Protein AF-A0A368H5V6-F1 (afdb_monomer_lite)

Foldseek 3Di:
DDDDDDQDPWQPVVDWDWDWDQDPNDIDDTDTDDDDDDDPVVLQDLADDPRTHAPCQQPVQLKAWDFLVVLVDDLDPQFAKKFKKFAQDPPDPDDDDLLLEAAPVSCVVVVPRMYTQAIGGSVCSVVRDGDMQQNQDYHRSHGRHGHPGRVRGTDIHIDGDGPVSVCVNNVHPQDFDQDPVRDTDTPDDPVVVVVPPDPVVVVVVVVVVVVVVVVVVVVVVVVVCVVPPDPPDFDFDWDFDQDDDDDPDRDDDGDTDRDGDDPDDPVRVVVVVVVVVVVVVPPD

Sequence (284 aa):
MCALVFNLPRRPREYTFELRAKVDGQWNKWTSIPRRPWNLLERVCSINPPHYFVDNIGNREHMREVDIASANAQLSPTVWRYLVVVDSRQADYSSIDITKLADKPTSDYDHTPYYITASLTPEQIQRNIDFRLGDGQVHGGYLNYPLKESQYDPRWTLVPMSQVENEIMEPRLKTCGFTEEGNFECDMPLAEFISYIPLWIKTALVLCFSAVVFCFCIMLACGIRRFCENPNRTKESSIMYYHNDSPNTTSTTREYRKVERREFSAADREARMRFMEEQSNHTV

Structure (mmCIF, N/CA/C/O backbone):
data_AF-A0A368H5V6-F1
#
_entry.id   AF-A0A368H5V6-F1
#
loop_
_atom_site.group_PDB
_atom_site.id
_atom_site.type_symbol
_atom_site.label_atom_id
_atom_site.label_alt_id
_atom_site.label_comp_id
_atom_site.label_asym_id
_atom_site.label_entity_id
_atom_site.label_seq_id
_atom_site.pdbx_PDB_ins_code
_atom_site.Cartn_x
_atom_site.Cartn_y
_atom_site.Cartn_z
_atom_site.occupancy
_atom_site.B_iso_or_equiv
_atom_site.auth_seq_id
_atom_site.auth_comp_id
_atom_site.auth_asym_id
_atom_site.auth_atom_id
_atom_site.pdbx_PDB_model_num
ATOM 1 N N . MET A 1 1 ? -7.004 -8.892 -18.388 1.00 34.28 1 MET A N 1
ATOM 2 C CA . MET A 1 1 ? -7.215 -9.959 -17.379 1.00 34.28 1 MET A CA 1
ATOM 3 C C . MET A 1 1 ? -8.560 -9.710 -16.705 1.00 34.28 1 MET A C 1
ATOM 5 O O . MET A 1 1 ? -8.754 -8.621 -16.186 1.00 34.28 1 MET A O 1
ATOM 9 N N . CYS A 1 2 ? -9.506 -10.650 -16.766 1.00 34.22 2 CYS A N 1
ATOM 10 C CA . CYS A 1 2 ? -10.824 -10.502 -16.135 1.00 34.22 2 CYS A CA 1
ATOM 11 C C . CYS A 1 2 ? -10.877 -11.370 -14.873 1.00 34.22 2 CYS A C 1
ATOM 13 O O . CYS A 1 2 ? -10.622 -12.570 -14.953 1.00 34.22 2 CYS A O 1
ATOM 15 N N . ALA A 1 3 ? -11.195 -10.772 -13.723 1.00 47.09 3 ALA A N 1
ATOM 16 C CA . ALA A 1 3 ? -11.350 -11.479 -12.454 1.00 47.09 3 ALA A CA 1
ATOM 17 C C . ALA A 1 3 ? -12.832 -11.554 -12.066 1.00 47.09 3 ALA A C 1
ATOM 19 O O . ALA A 1 3 ? -13.562 -10.571 -12.183 1.00 47.09 3 ALA A O 1
ATOM 20 N N . LEU A 1 4 ? -13.267 -12.723 -11.593 1.00 47.12 4 LEU A N 1
ATOM 21 C CA . LEU A 1 4 ? -14.583 -12.931 -10.992 1.00 47.12 4 LEU A CA 1
ATOM 22 C C . LEU A 1 4 ? -14.396 -13.091 -9.484 1.00 47.12 4 LEU A C 1
ATOM 24 O O . LEU A 1 4 ? -13.729 -14.024 -9.039 1.00 47.12 4 LEU A O 1
ATOM 28 N N . VAL A 1 5 ? -14.974 -12.174 -8.710 1.00 58.94 5 VAL A N 1
ATOM 29 C CA . VAL A 1 5 ? -14.893 -12.167 -7.246 1.00 58.94 5 VAL A CA 1
ATOM 30 C C . VAL A 1 5 ? -16.258 -12.550 -6.686 1.00 58.94 5 VAL A C 1
ATOM 32 O O . VAL A 1 5 ? -17.263 -11.924 -7.013 1.00 58.94 5 VAL A O 1
ATOM 35 N N . PHE A 1 6 ? -16.293 -13.582 -5.843 1.00 56.59 6 PHE A N 1
ATOM 36 C CA . PHE A 1 6 ? -17.511 -14.065 -5.197 1.00 56.59 6 PHE A CA 1
ATOM 37 C C . PHE A 1 6 ? -17.354 -14.004 -3.683 1.00 56.59 6 PHE A C 1
ATOM 39 O O . PHE A 1 6 ? -16.349 -14.468 -3.146 1.00 56.59 6 PHE A O 1
ATOM 46 N N . ASN A 1 7 ? -18.369 -13.481 -2.996 1.00 53.66 7 ASN A N 1
ATOM 47 C CA . ASN A 1 7 ? -18.444 -13.558 -1.544 1.00 53.66 7 ASN A CA 1
ATOM 48 C C . ASN A 1 7 ? -19.107 -14.887 -1.154 1.00 53.66 7 ASN A C 1
ATOM 50 O O . ASN A 1 7 ? -20.282 -15.104 -1.456 1.00 53.66 7 ASN A O 1
ATOM 54 N N . LEU A 1 8 ? -18.343 -15.806 -0.558 1.00 67.75 8 LEU A N 1
ATOM 55 C CA . LEU A 1 8 ? -18.815 -17.157 -0.250 1.00 67.75 8 LEU A CA 1
ATOM 56 C C . LEU A 1 8 ? -19.222 -17.277 1.224 1.00 67.75 8 LEU A C 1
ATOM 58 O O . LEU A 1 8 ? -18.481 -16.814 2.086 1.00 67.75 8 LEU A O 1
ATOM 62 N N . PRO A 1 9 ? -20.320 -17.987 1.546 1.00 66.75 9 PRO A N 1
ATOM 63 C CA . PRO A 1 9 ? -20.778 -18.162 2.931 1.00 66.75 9 PRO A CA 1
ATOM 64 C C . PRO A 1 9 ? -19.830 -18.958 3.841 1.00 66.75 9 PRO A C 1
ATOM 66 O O . PRO A 1 9 ? -20.062 -19.052 5.040 1.00 66.75 9 PRO A O 1
ATOM 69 N N . ARG A 1 10 ? -18.816 -19.626 3.279 1.00 73.31 10 ARG A N 1
ATOM 70 C CA . ARG A 1 10 ? -17.851 -20.451 4.025 1.00 73.31 10 ARG A CA 1
ATOM 71 C C . ARG A 1 10 ? -16.446 -20.258 3.468 1.00 73.31 10 ARG A C 1
ATOM 73 O O . ARG A 1 10 ? -16.256 -19.564 2.469 1.00 73.31 10 ARG A O 1
ATOM 80 N N . ARG A 1 11 ? -15.454 -20.905 4.082 1.00 59.34 11 ARG A N 1
ATOM 81 C CA . ARG A 1 11 ? -14.058 -20.817 3.639 1.00 59.34 11 ARG A CA 1
ATOM 82 C C . ARG A 1 11 ? -13.918 -21.345 2.204 1.00 59.34 11 ARG A C 1
ATOM 84 O O . ARG A 1 11 ? -14.427 -22.427 1.918 1.00 59.34 11 ARG A O 1
ATOM 91 N N . PRO A 1 12 ? -13.150 -20.681 1.319 1.00 63.53 12 PRO A N 1
ATOM 92 C CA . PRO A 1 12 ? -12.953 -21.131 -0.065 1.00 63.53 12 PRO A CA 1
ATOM 93 C C . PRO A 1 12 ? -12.449 -22.577 -0.197 1.00 63.53 12 PRO A C 1
ATOM 95 O O . PRO A 1 12 ? -12.726 -23.248 -1.185 1.00 63.53 12 PRO A O 1
ATOM 98 N N . ARG A 1 13 ? -11.735 -23.089 0.819 1.00 68.81 13 ARG A N 1
ATOM 99 C CA . ARG A 1 13 ? -11.239 -24.477 0.866 1.00 68.81 13 ARG A CA 1
ATOM 100 C C . ARG A 1 13 ? -12.345 -25.527 1.016 1.00 68.81 13 ARG A C 1
ATOM 102 O O . ARG A 1 13 ? -12.090 -26.698 0.749 1.00 68.81 13 ARG A O 1
ATOM 109 N N . GLU A 1 14 ? -13.541 -25.131 1.427 1.00 75.31 14 GLU A N 1
ATOM 110 C CA . GLU A 1 14 ? -14.695 -26.024 1.561 1.00 75.31 14 GLU A CA 1
ATOM 111 C C . GLU A 1 14 ? -15.480 -26.167 0.251 1.00 75.31 14 GLU A C 1
ATOM 113 O O . GLU A 1 14 ? -16.338 -27.039 0.144 1.00 75.31 14 GLU A O 1
ATOM 118 N N . TYR A 1 15 ? -15.167 -25.352 -0.760 1.00 75.62 15 TYR A N 1
ATOM 119 C CA . TYR A 1 15 ? -15.822 -25.387 -2.061 1.00 75.62 15 TYR A CA 1
ATOM 120 C C . TYR A 1 15 ? -14.950 -26.071 -3.115 1.00 75.62 15 TYR A C 1
ATOM 122 O O . TYR A 1 15 ? -13.717 -26.066 -3.054 1.00 75.62 15 TYR A O 1
ATOM 130 N N . THR A 1 16 ? -15.621 -26.639 -4.116 1.00 81.62 16 THR A N 1
ATOM 131 C CA . THR A 1 16 ? -15.006 -27.063 -5.377 1.00 81.62 16 THR A CA 1
ATOM 132 C C . THR A 1 16 ? -15.562 -26.160 -6.467 1.00 81.62 16 THR A C 1
ATOM 134 O O . THR A 1 16 ? -16.779 -26.049 -6.606 1.00 81.62 16 THR A O 1
ATOM 137 N N . PHE A 1 17 ? -14.684 -25.471 -7.197 1.00 82.62 17 PHE A N 1
ATOM 138 C CA . PHE A 1 17 ? -15.091 -24.573 -8.275 1.00 82.62 17 PHE A CA 1
ATOM 139 C C . PHE A 1 17 ? -15.010 -25.303 -9.607 1.00 82.62 17 PHE A C 1
ATOM 141 O O . PHE A 1 17 ? -13.947 -25.795 -9.988 1.00 82.62 17 PHE A O 1
ATOM 148 N N . GLU A 1 18 ? -16.123 -25.324 -10.329 1.00 86.81 18 GLU A N 1
ATOM 149 C CA . GLU A 1 18 ? -16.201 -25.854 -11.684 1.00 86.81 18 GLU A CA 1
ATOM 150 C C . GLU A 1 18 ? -16.647 -24.743 -12.632 1.00 86.81 18 GLU A C 1
ATOM 152 O O . GLU A 1 18 ? -17.588 -24.000 -12.351 1.00 86.81 18 GLU A O 1
ATOM 157 N N . LEU A 1 19 ? -15.960 -24.621 -13.765 1.00 83.69 19 LEU A N 1
ATOM 158 C CA . LEU A 1 19 ? -16.291 -23.666 -14.814 1.00 83.69 19 LEU A CA 1
ATOM 159 C C . LEU A 1 19 ? -16.865 -24.397 -16.020 1.00 83.69 19 LEU A C 1
ATOM 161 O O . LEU A 1 19 ? -16.371 -25.449 -16.429 1.00 83.69 19 LEU A O 1
ATOM 165 N N . ARG A 1 20 ? -17.873 -23.782 -16.635 1.00 88.69 20 ARG A N 1
ATOM 166 C CA . ARG A 1 20 ? -18.286 -24.075 -18.005 1.00 88.69 20 ARG A CA 1
ATOM 167 C C . ARG A 1 20 ? -18.646 -22.774 -18.707 1.00 88.69 20 ARG A C 1
ATOM 169 O O . ARG A 1 20 ? -19.193 -21.863 -18.088 1.00 88.69 20 ARG A O 1
ATOM 176 N N . ALA A 1 21 ? -18.381 -22.711 -20.002 1.00 87.88 21 ALA A N 1
ATOM 177 C CA . ALA A 1 21 ? -18.764 -21.591 -20.850 1.00 87.88 21 ALA A CA 1
ATOM 178 C C . ALA A 1 21 ? -19.807 -22.046 -21.873 1.00 87.88 21 ALA A C 1
ATOM 180 O O . ALA A 1 21 ? -19.832 -23.220 -22.257 1.00 87.88 21 ALA A O 1
ATOM 181 N N . LYS A 1 22 ? -20.665 -21.116 -22.299 1.00 91.25 22 LYS A N 1
ATOM 182 C CA . LYS A 1 22 ? -21.575 -21.309 -23.427 1.00 91.25 22 LYS A CA 1
ATOM 183 C C . LYS A 1 22 ? -20.982 -20.596 -24.638 1.00 91.25 22 LYS A C 1
ATOM 185 O O . LYS A 1 22 ? -20.847 -19.378 -24.598 1.00 91.25 22 LYS A O 1
ATOM 190 N N . VAL A 1 23 ? -20.631 -21.343 -25.675 1.00 85.94 23 VAL A N 1
ATOM 191 C CA . VAL A 1 23 ? -20.060 -20.819 -26.924 1.00 85.94 23 VAL A CA 1
ATOM 192 C C . VAL A 1 23 ? -20.996 -21.232 -28.054 1.00 85.94 23 VAL A C 1
ATOM 194 O O . VAL A 1 23 ? -21.411 -22.387 -28.110 1.00 85.94 23 VAL A O 1
ATOM 197 N N . ASP A 1 24 ? -21.422 -20.272 -28.875 1.00 87.75 24 ASP A N 1
ATOM 198 C CA . ASP A 1 24 ? -22.331 -20.491 -30.013 1.00 87.75 24 ASP A CA 1
ATOM 199 C C . ASP A 1 24 ? -23.593 -21.297 -29.671 1.00 87.75 24 ASP A C 1
ATOM 201 O O . ASP A 1 24 ? -24.028 -22.203 -30.377 1.00 87.75 24 ASP A O 1
ATOM 205 N N . GLY A 1 25 ? -24.197 -20.980 -28.524 1.00 90.94 25 GLY A N 1
ATOM 206 C CA . GLY A 1 25 ? -25.430 -21.629 -28.085 1.00 90.94 25 GLY A CA 1
ATOM 207 C C . GLY A 1 25 ? -25.235 -22.989 -27.402 1.00 90.94 25 GLY A C 1
ATOM 208 O O . GLY A 1 25 ? -26.191 -23.479 -26.796 1.00 90.94 25 GLY A O 1
ATOM 209 N N . GLN A 1 26 ? -24.025 -23.555 -27.398 1.00 89.88 26 GLN A N 1
ATOM 210 C CA . GLN A 1 26 ? -23.716 -24.852 -26.793 1.00 89.88 26 GLN A CA 1
ATOM 211 C C . GLN A 1 26 ? -22.872 -24.717 -25.522 1.00 89.88 26 GLN A C 1
ATOM 213 O O . GLN A 1 26 ? -22.005 -23.855 -25.410 1.00 89.88 26 GLN A O 1
ATOM 218 N N . TRP A 1 27 ? -23.147 -25.565 -24.530 1.00 91.44 27 TRP A N 1
ATOM 219 C CA . TRP A 1 27 ? -22.384 -25.609 -23.282 1.00 91.44 27 TRP A CA 1
ATOM 220 C C . TRP A 1 27 ? -21.180 -26.541 -23.411 1.00 91.44 27 TRP A C 1
ATOM 222 O O . TRP A 1 27 ? -21.334 -27.697 -23.799 1.00 91.44 27 TRP A O 1
ATOM 232 N N . ASN A 1 28 ? -20.009 -26.070 -22.988 1.00 88.25 28 ASN A N 1
ATOM 233 C CA . ASN A 1 28 ? -18.823 -26.909 -22.843 1.00 88.25 28 ASN A CA 1
ATOM 234 C C . ASN A 1 28 ? -18.898 -27.797 -21.588 1.00 88.25 28 ASN A C 1
ATOM 236 O O . ASN A 1 28 ? -19.719 -27.588 -20.688 1.00 88.25 28 ASN A O 1
ATOM 240 N N . LYS A 1 29 ? -18.000 -28.787 -21.516 1.00 90.81 29 LYS A N 1
ATOM 241 C CA . LYS A 1 29 ? -17.852 -29.672 -20.354 1.00 90.81 29 LYS A CA 1
ATOM 242 C C . LYS A 1 29 ? -17.425 -28.881 -19.112 1.00 90.81 29 LYS A C 1
ATOM 244 O O . LYS A 1 29 ? -16.608 -27.964 -19.198 1.00 90.81 29 LYS A O 1
ATOM 249 N N . TRP A 1 30 ? -17.937 -29.293 -17.954 1.00 89.50 30 TRP A N 1
ATOM 250 C CA . TRP A 1 30 ? -17.446 -28.833 -16.659 1.00 89.50 30 TRP A CA 1
ATOM 251 C C . TRP A 1 30 ? -15.950 -29.113 -16.510 1.00 89.50 30 TRP A C 1
ATOM 253 O O . TRP A 1 30 ? -15.488 -30.238 -16.712 1.00 89.50 30 TRP A O 1
ATOM 263 N N . THR A 1 31 ? -15.205 -28.073 -16.155 1.00 86.31 31 THR A N 1
ATOM 264 C CA . THR A 1 31 ? -13.774 -28.146 -15.866 1.00 86.31 31 THR A CA 1
ATOM 265 C C . THR A 1 31 ? -13.552 -27.695 -14.431 1.00 86.31 31 THR A C 1
ATOM 267 O O . THR A 1 31 ? -13.859 -26.553 -14.087 1.00 86.31 31 THR A O 1
ATOM 270 N N . SER A 1 32 ? -13.028 -28.584 -13.585 1.00 85.88 32 SER A N 1
ATOM 271 C CA . SER A 1 32 ? -12.656 -28.230 -12.213 1.00 85.88 32 SER A CA 1
ATOM 272 C C . SER A 1 32 ? -11.459 -27.287 -12.239 1.00 85.88 32 SER A C 1
ATOM 274 O O . SER A 1 32 ? -10.448 -27.586 -12.874 1.00 85.88 32 SER A O 1
ATOM 276 N N . ILE A 1 33 ? -11.543 -26.178 -11.508 1.00 76.31 33 ILE A N 1
ATOM 277 C CA . ILE A 1 33 ? -10.394 -25.298 -11.308 1.00 76.31 33 ILE A CA 1
ATOM 278 C C . ILE A 1 33 ? -9.470 -25.967 -10.283 1.00 76.31 33 ILE A C 1
ATOM 280 O O . ILE A 1 33 ? -9.894 -26.193 -9.143 1.00 76.31 33 ILE A O 1
ATOM 284 N N . PRO A 1 34 ? -8.218 -26.304 -10.642 1.00 69.25 34 PRO A N 1
ATOM 285 C CA . PRO A 1 34 ? -7.274 -26.833 -9.676 1.00 69.25 34 PRO A CA 1
ATOM 286 C C . PRO A 1 34 ? -6.967 -25.754 -8.640 1.00 69.25 34 PRO A C 1
ATOM 288 O O . PRO A 1 34 ? -6.616 -24.620 -8.971 1.00 69.25 34 PRO A O 1
ATOM 291 N N . ARG A 1 35 ? -7.092 -26.120 -7.363 1.00 68.31 35 ARG A N 1
ATOM 292 C CA . ARG A 1 35 ? -6.693 -25.251 -6.259 1.00 68.31 35 ARG A CA 1
ATOM 293 C C . ARG A 1 35 ? -5.188 -25.049 -6.348 1.00 68.31 35 ARG A C 1
ATOM 295 O O . ARG A 1 35 ? -4.433 -26.006 -6.183 1.00 68.31 35 ARG A O 1
ATOM 302 N N . ARG A 1 36 ? -4.750 -23.821 -6.619 1.00 60.34 36 ARG A N 1
ATOM 303 C CA . ARG A 1 36 ? -3.329 -23.502 -6.526 1.00 60.34 36 ARG A CA 1
ATOM 304 C C . ARG A 1 36 ? -2.914 -23.549 -5.053 1.00 60.34 36 ARG A C 1
ATOM 306 O O . ARG A 1 36 ? -3.608 -22.959 -4.219 1.00 60.34 36 ARG A O 1
ATOM 313 N N . PRO A 1 37 ? -1.837 -24.274 -4.705 1.00 51.78 37 PRO A N 1
ATOM 314 C CA . PRO A 1 37 ? -1.253 -24.167 -3.381 1.00 51.78 37 PRO A CA 1
ATOM 315 C C . PRO A 1 37 ? -0.793 -22.725 -3.177 1.00 51.78 37 PRO A C 1
ATOM 317 O O . PRO A 1 37 ? -0.240 -22.109 -4.085 1.00 51.78 37 PRO A O 1
ATOM 320 N N . TRP A 1 38 ? -1.070 -22.199 -1.988 1.00 47.00 38 TRP A N 1
ATOM 321 C CA . TRP A 1 38 ? -0.702 -20.848 -1.590 1.00 47.00 38 TRP A CA 1
ATOM 322 C C . TRP A 1 38 ? 0.794 -20.621 -1.820 1.00 47.00 38 TRP A C 1
ATOM 324 O O . TRP A 1 38 ? 1.618 -21.240 -1.145 1.00 47.00 38 TRP A O 1
ATOM 334 N N . ASN A 1 39 ? 1.144 -19.758 -2.775 1.00 43.34 39 ASN A N 1
ATOM 335 C CA . ASN A 1 39 ? 2.523 -19.348 -2.975 1.00 43.34 39 ASN A CA 1
ATOM 336 C C . ASN A 1 39 ? 2.740 -17.998 -2.290 1.00 43.34 39 ASN A C 1
ATOM 338 O O . ASN A 1 39 ? 2.127 -17.000 -2.658 1.00 43.34 39 ASN A O 1
ATOM 342 N N . LEU A 1 40 ? 3.654 -17.962 -1.320 1.00 43.41 40 LEU A N 1
ATOM 343 C CA . LEU A 1 40 ? 4.105 -16.736 -0.655 1.00 43.41 40 LEU A CA 1
ATOM 344 C C . LEU A 1 40 ? 4.672 -15.698 -1.646 1.00 43.41 40 LEU A C 1
ATOM 346 O O . LEU A 1 40 ? 4.738 -14.526 -1.307 1.00 43.41 40 LEU A O 1
ATOM 350 N N . LEU A 1 41 ? 5.049 -16.097 -2.865 1.00 40.59 41 LEU A N 1
ATOM 351 C CA . LEU A 1 41 ? 5.493 -15.191 -3.933 1.00 40.59 41 LEU A CA 1
ATOM 352 C C . LEU A 1 41 ? 4.348 -14.543 -4.738 1.00 40.59 41 LEU A C 1
ATOM 354 O O . LEU A 1 41 ? 4.607 -13.587 -5.458 1.00 40.59 41 LEU A O 1
ATOM 358 N N . GLU A 1 42 ? 3.092 -14.995 -4.616 1.00 46.03 42 GLU A N 1
ATOM 359 C CA . GLU A 1 42 ? 1.928 -14.321 -5.235 1.00 46.03 42 GLU A CA 1
ATOM 360 C C . GLU A 1 42 ? 1.431 -13.112 -4.401 1.00 46.03 42 GLU A C 1
ATOM 362 O O . GLU A 1 42 ? 0.440 -12.482 -4.762 1.00 46.03 42 GLU A O 1
ATOM 367 N N . ARG A 1 43 ? 2.178 -12.707 -3.354 1.00 47.38 43 ARG A N 1
ATOM 368 C CA . ARG A 1 43 ? 2.019 -11.478 -2.531 1.00 47.38 43 ARG A CA 1
ATOM 369 C C . ARG A 1 43 ? 2.024 -10.145 -3.318 1.00 47.38 43 ARG A C 1
ATOM 371 O O . ARG A 1 43 ? 2.010 -9.083 -2.712 1.00 47.38 43 ARG A O 1
ATOM 378 N N . VAL A 1 44 ? 2.078 -10.181 -4.650 1.00 40.84 44 VAL A N 1
ATOM 379 C CA . VAL A 1 44 ? 2.422 -9.042 -5.521 1.00 40.84 44 VAL A CA 1
ATOM 380 C C . VAL A 1 44 ? 1.200 -8.345 -6.144 1.00 40.84 44 VAL A C 1
ATOM 382 O O . VAL A 1 44 ? 1.329 -7.290 -6.761 1.00 40.84 44 VAL A O 1
ATOM 385 N N . CYS A 1 45 ? -0.010 -8.888 -5.996 1.00 37.81 45 CYS A N 1
ATOM 386 C CA . CYS A 1 45 ? -1.205 -8.228 -6.526 1.00 37.81 45 CYS A CA 1
ATOM 387 C C . CYS A 1 45 ? -1.871 -7.352 -5.458 1.00 37.81 45 CYS A C 1
ATOM 389 O O . CYS A 1 45 ? -2.406 -7.863 -4.479 1.00 37.81 45 CYS A O 1
ATOM 391 N N . SER A 1 46 ? -1.906 -6.038 -5.704 1.00 39.50 46 SER A N 1
ATOM 392 C CA . SER A 1 46 ? -2.481 -4.973 -4.859 1.00 39.50 46 SER A CA 1
ATOM 393 C C . SER A 1 46 ? -3.995 -5.075 -4.596 1.00 39.50 46 SER A C 1
ATOM 395 O O . SER A 1 46 ? -4.603 -4.124 -4.119 1.00 39.50 46 SER A O 1
ATOM 397 N N . ILE A 1 47 ? -4.640 -6.180 -4.969 1.00 44.78 47 ILE A N 1
ATOM 398 C CA . ILE A 1 47 ? -6.045 -6.455 -4.674 1.00 44.78 47 ILE A CA 1
ATOM 399 C C . ILE A 1 47 ? -6.090 -7.889 -4.164 1.00 44.78 47 ILE A C 1
ATOM 401 O O . ILE A 1 47 ? -6.252 -8.826 -4.944 1.00 44.78 47 ILE A O 1
ATOM 405 N N . ASN A 1 48 ? -5.924 -8.059 -2.855 1.00 51.06 48 ASN A N 1
ATOM 406 C CA . ASN A 1 48 ? -6.216 -9.324 -2.198 1.00 51.06 48 ASN A CA 1
ATOM 407 C C . ASN A 1 48 ? -7.694 -9.285 -1.780 1.00 51.06 48 ASN A C 1
ATOM 409 O O . ASN A 1 48 ? -8.011 -8.692 -0.745 1.00 51.06 48 ASN A O 1
ATOM 413 N N . PRO A 1 49 ? -8.637 -9.854 -2.565 1.00 52.19 49 PRO A N 1
ATOM 414 C CA . PRO A 1 49 ? -9.964 -10.102 -2.025 1.00 52.19 49 PRO A CA 1
ATOM 415 C C . PRO A 1 49 ? -9.796 -10.943 -0.751 1.00 52.19 49 PRO A C 1
ATOM 417 O O . PRO A 1 49 ? -8.933 -11.829 -0.718 1.00 52.19 49 PRO A O 1
ATOM 420 N N . PRO A 1 50 ? -10.574 -10.665 0.306 1.00 57.59 50 PRO A N 1
ATOM 421 C CA . PRO A 1 50 ? -10.370 -11.310 1.590 1.00 57.59 50 PRO A CA 1
ATOM 422 C C . PRO A 1 50 ? -10.424 -12.831 1.424 1.00 57.59 50 PRO A C 1
ATOM 424 O O . PRO A 1 50 ? -11.316 -13.381 0.777 1.00 57.59 50 PRO A O 1
ATOM 427 N N . HIS A 1 51 ? -9.442 -13.528 1.997 1.00 55.72 51 HIS A N 1
ATOM 428 C CA . HIS A 1 51 ? -9.279 -14.979 1.832 1.00 55.72 51 HIS A CA 1
ATOM 429 C C . HIS A 1 51 ? -10.402 -15.808 2.479 1.00 55.72 51 HIS A C 1
ATOM 431 O O . HIS A 1 51 ? -10.436 -17.036 2.352 1.00 55.72 51 HIS A O 1
ATOM 437 N N . TYR A 1 52 ? -11.297 -15.150 3.208 1.00 64.56 52 TYR A N 1
ATOM 438 C CA . TYR A 1 52 ? -12.414 -15.717 3.940 1.00 64.56 52 TYR A CA 1
ATOM 439 C C . TYR A 1 52 ? -13.535 -14.676 4.057 1.00 64.56 52 TYR A C 1
ATOM 441 O O . TYR A 1 52 ? -13.320 -13.490 3.817 1.00 64.56 52 TYR A O 1
ATOM 449 N N . PHE A 1 53 ? -14.736 -15.141 4.407 1.00 70.88 53 PHE A N 1
ATOM 450 C CA . PHE A 1 53 ? -15.880 -14.273 4.670 1.00 70.88 53 PHE A CA 1
ATOM 451 C C . PHE A 1 53 ? -15.540 -13.263 5.769 1.00 70.88 53 PHE A C 1
ATOM 453 O O . PHE A 1 53 ? -15.018 -13.646 6.815 1.00 70.88 53 PHE A O 1
ATOM 460 N N . VAL A 1 54 ? -15.826 -11.988 5.523 1.00 75.06 54 VAL A N 1
ATOM 461 C CA . VAL A 1 54 ? -15.610 -10.917 6.496 1.00 75.06 54 VAL A CA 1
ATOM 462 C C . VAL A 1 54 ? -16.956 -10.570 7.115 1.00 75.06 54 VAL A C 1
ATOM 464 O O . VAL A 1 54 ? -17.846 -10.053 6.439 1.00 75.06 54 VAL A O 1
ATOM 467 N N . ASP A 1 55 ? -17.098 -10.887 8.398 1.00 79.75 55 ASP A N 1
ATOM 468 C CA . ASP A 1 55 ? -18.287 -10.571 9.183 1.00 79.75 55 ASP A CA 1
ATOM 469 C C . ASP A 1 55 ? -18.406 -9.057 9.439 1.00 79.75 55 ASP A C 1
ATOM 471 O O . ASP A 1 55 ? -17.424 -8.319 9.375 1.00 79.75 55 ASP A O 1
ATOM 475 N N . ASN A 1 56 ? -19.616 -8.593 9.765 1.00 82.69 56 ASN A N 1
ATOM 476 C CA . ASN A 1 56 ? -19.904 -7.222 10.222 1.00 82.69 56 ASN A CA 1
ATOM 477 C C . ASN A 1 56 ? -19.610 -6.083 9.228 1.00 82.69 56 ASN A C 1
ATOM 479 O O . ASN A 1 56 ? -19.616 -4.912 9.615 1.00 82.69 56 ASN A O 1
ATOM 483 N N . ILE A 1 57 ? -19.440 -6.382 7.936 1.00 82.81 57 ILE A N 1
ATOM 484 C CA . ILE A 1 57 ? -19.429 -5.349 6.889 1.00 82.81 57 ILE A CA 1
ATOM 485 C C . ILE A 1 57 ? -20.742 -4.558 6.953 1.00 82.81 57 ILE A C 1
ATOM 487 O O . ILE A 1 57 ? -21.828 -5.134 6.984 1.00 82.81 57 ILE A O 1
ATOM 491 N N . GLY A 1 58 ? -20.654 -3.228 6.964 1.00 79.56 58 GLY A N 1
ATOM 492 C CA . GLY A 1 58 ? -21.834 -2.362 7.058 1.00 79.56 58 GLY A CA 1
ATOM 493 C C . GLY A 1 58 ? -22.359 -2.135 8.483 1.00 79.56 58 GLY A C 1
ATOM 494 O O . GLY A 1 58 ? -23.209 -1.264 8.670 1.00 79.56 58 GLY A O 1
ATOM 495 N N . ASN A 1 59 ? -21.855 -2.852 9.497 1.00 86.81 59 ASN A N 1
ATOM 496 C CA . ASN A 1 59 ? -22.278 -2.659 10.884 1.00 86.81 59 ASN A CA 1
ATOM 497 C C . ASN A 1 59 ? -21.585 -1.442 11.526 1.00 86.81 59 ASN A C 1
ATOM 499 O O . ASN A 1 59 ? -20.370 -1.434 11.718 1.00 86.81 59 ASN A O 1
ATOM 503 N N . ARG A 1 60 ? -22.370 -0.434 11.931 1.00 86.44 60 ARG A N 1
ATOM 504 C CA . ARG A 1 60 ? -21.858 0.807 12.543 1.00 86.44 60 ARG A CA 1
ATOM 505 C C . ARG A 1 60 ? -21.156 0.584 13.882 1.00 86.44 60 ARG A C 1
ATOM 507 O O . ARG A 1 60 ? -20.288 1.372 14.227 1.00 86.44 60 ARG A O 1
ATOM 514 N N . GLU A 1 61 ? -21.488 -0.478 14.613 1.00 87.25 61 GLU A N 1
ATOM 515 C CA . GLU A 1 61 ? -20.821 -0.823 15.881 1.00 87.25 61 GLU A CA 1
ATOM 516 C C . GLU A 1 61 ? -19.377 -1.301 15.683 1.00 87.25 61 GLU A C 1
ATOM 518 O O . GLU A 1 61 ? -18.598 -1.330 16.633 1.00 87.25 61 GLU A O 1
ATOM 523 N N . HIS A 1 62 ? -19.025 -1.673 14.451 1.00 88.25 62 HIS A N 1
ATOM 524 C CA . HIS A 1 62 ? -17.703 -2.154 14.049 1.00 88.25 62 HIS A CA 1
ATOM 525 C C . HIS A 1 62 ? -16.986 -1.118 13.167 1.00 88.25 62 HIS A C 1
ATOM 527 O O . HIS A 1 62 ? -16.010 -1.428 12.485 1.00 88.25 62 HIS A O 1
ATOM 533 N N . MET A 1 63 ? -17.479 0.125 13.180 1.00 90.31 63 MET A N 1
ATOM 534 C CA . MET A 1 63 ? -16.929 1.247 12.432 1.00 90.31 63 MET A CA 1
ATOM 535 C C . MET A 1 63 ? -16.598 2.406 13.355 1.00 90.31 63 MET A C 1
ATOM 537 O O . MET A 1 63 ? -17.232 2.600 14.392 1.00 90.31 63 MET A O 1
ATOM 541 N N . ARG A 1 64 ? -15.635 3.227 12.941 1.00 89.25 64 ARG A N 1
ATOM 542 C CA . ARG A 1 64 ? -15.274 4.447 13.660 1.00 89.25 64 ARG A CA 1
ATOM 543 C C . ARG A 1 64 ? -14.956 5.577 12.696 1.00 89.25 64 ARG A C 1
ATOM 545 O O . ARG A 1 64 ? -14.091 5.438 11.838 1.00 89.25 64 ARG A O 1
ATOM 552 N N . GLU A 1 65 ? -15.637 6.705 12.865 1.00 88.94 65 GLU A N 1
ATOM 553 C CA . GLU A 1 65 ? -15.295 7.943 12.162 1.00 88.94 65 GLU A CA 1
ATOM 554 C C . GLU A 1 65 ? -13.958 8.473 12.682 1.00 88.94 65 GLU A C 1
ATOM 556 O O . GLU A 1 65 ? -13.728 8.533 13.895 1.00 88.94 65 GLU A O 1
ATOM 561 N N . VAL A 1 66 ? -13.066 8.819 11.756 1.00 88.38 66 VAL A N 1
ATOM 562 C CA . VAL A 1 66 ? -11.764 9.398 12.079 1.00 88.38 66 VAL A CA 1
ATOM 563 C C . VAL A 1 66 ? -11.565 10.685 11.303 1.00 88.38 66 VAL A C 1
ATOM 565 O O . VAL A 1 66 ? -11.866 10.766 10.116 1.00 88.38 66 VAL A O 1
ATOM 568 N N . ASP A 1 67 ? -11.042 11.692 11.992 1.00 87.00 67 ASP A N 1
ATOM 569 C CA . ASP A 1 67 ? -10.661 12.946 11.361 1.00 87.00 67 ASP A CA 1
ATOM 570 C C . ASP A 1 67 ? -9.238 12.822 10.819 1.00 87.00 67 ASP A C 1
ATOM 572 O O . ASP A 1 67 ? -8.268 12.924 11.572 1.00 87.00 67 ASP A O 1
ATOM 576 N N . ILE A 1 68 ? -9.115 12.582 9.514 1.00 85.38 68 ILE A N 1
ATOM 577 C CA . ILE A 1 68 ? -7.828 12.448 8.822 1.00 85.38 68 ILE A CA 1
ATOM 578 C C . ILE A 1 68 ? -6.975 13.709 9.004 1.00 85.38 68 ILE A C 1
ATOM 580 O O . ILE A 1 68 ? -5.765 13.593 9.208 1.00 85.38 68 ILE A O 1
ATOM 584 N N . ALA A 1 69 ? -7.579 14.902 8.994 1.00 79.31 69 ALA A N 1
ATOM 585 C CA . ALA A 1 69 ? -6.849 16.154 9.181 1.00 79.31 69 ALA A CA 1
ATOM 586 C C . ALA A 1 69 ? -6.158 16.240 10.551 1.00 79.31 69 ALA A C 1
ATOM 588 O O . ALA A 1 69 ? -5.088 16.844 10.665 1.00 79.31 69 ALA A O 1
ATOM 589 N N . SER A 1 70 ? -6.712 15.588 11.577 1.00 78.38 70 SER A N 1
ATOM 590 C CA . SER A 1 70 ? -6.144 15.582 12.930 1.00 78.38 70 SER A CA 1
ATOM 591 C C . SER A 1 70 ? -4.782 14.889 13.027 1.00 78.38 70 SER A C 1
ATOM 593 O O . SER A 1 70 ? -4.008 15.183 13.938 1.00 78.38 70 SER A O 1
ATOM 595 N N . ALA A 1 71 ? -4.445 14.017 12.070 1.00 70.88 71 ALA A N 1
ATOM 596 C CA . ALA A 1 71 ? -3.172 13.301 12.053 1.00 70.88 71 ALA A CA 1
ATOM 597 C C . ALA A 1 71 ? -1.960 14.217 11.810 1.00 70.88 71 ALA A C 1
ATOM 599 O O . ALA A 1 71 ? -0.827 13.758 11.939 1.00 70.88 71 ALA A O 1
ATOM 600 N N . ASN A 1 72 ? -2.188 15.491 11.453 1.00 66.31 72 ASN A N 1
ATOM 601 C CA . ASN A 1 72 ? -1.163 16.510 11.209 1.00 66.31 72 ASN A CA 1
ATOM 602 C C . ASN A 1 72 ? -0.009 15.991 10.331 1.00 66.31 72 ASN A C 1
ATOM 604 O O . ASN A 1 72 ? 1.169 16.271 10.569 1.00 66.31 72 ASN A O 1
ATOM 608 N N . ALA A 1 73 ? -0.353 15.162 9.342 1.00 67.75 73 ALA A N 1
ATOM 609 C CA . ALA A 1 73 ? 0.624 14.557 8.461 1.00 67.75 73 ALA A CA 1
ATOM 610 C C . ALA A 1 73 ? 1.245 15.648 7.588 1.00 67.75 73 ALA A C 1
ATOM 612 O O . ALA A 1 73 ? 0.543 16.478 7.006 1.00 67.75 73 ALA A O 1
ATOM 613 N N . GLN A 1 74 ? 2.573 15.655 7.496 1.00 67.00 74 GLN A N 1
ATOM 614 C CA . GLN A 1 74 ? 3.276 16.668 6.727 1.00 67.00 74 GLN A CA 1
ATOM 615 C C . GLN A 1 74 ? 2.928 16.498 5.242 1.00 67.00 74 GLN A C 1
ATOM 617 O O . GLN A 1 74 ? 3.286 15.506 4.602 1.00 67.00 74 GLN A O 1
ATOM 622 N N . LEU A 1 75 ? 2.174 17.459 4.708 1.00 68.62 75 LEU A N 1
ATOM 623 C CA . LEU A 1 75 ? 1.834 17.549 3.293 1.00 68.62 75 LEU A CA 1
ATOM 624 C C . LEU A 1 75 ? 3.094 17.973 2.536 1.00 68.62 75 LEU A C 1
ATOM 626 O O . LEU A 1 75 ? 3.410 19.157 2.448 1.00 68.62 75 LEU A O 1
ATOM 630 N N . SER A 1 76 ? 3.847 16.993 2.042 1.00 71.38 76 SER A N 1
ATOM 631 C CA . SER A 1 76 ? 5.030 17.225 1.214 1.00 71.38 76 SER A CA 1
ATOM 632 C C . SER A 1 76 ? 4.757 16.760 -0.216 1.00 71.38 76 SER A C 1
ATOM 634 O O . SER A 1 76 ? 4.198 15.677 -0.398 1.00 71.38 76 SER A O 1
ATOM 636 N N . PRO A 1 77 ? 5.196 17.512 -1.244 1.00 69.62 77 PRO A N 1
ATOM 637 C CA . PRO A 1 77 ? 5.078 17.091 -2.643 1.00 69.62 77 PRO A CA 1
ATOM 638 C C . PRO A 1 77 ? 5.870 15.811 -2.956 1.00 69.62 77 PRO A C 1
ATOM 640 O O . PRO A 1 77 ? 5.699 15.226 -4.019 1.00 69.62 77 PRO A O 1
ATOM 643 N N . THR A 1 78 ? 6.745 15.373 -2.047 1.00 78.19 78 THR A N 1
ATOM 644 C CA . THR A 1 78 ? 7.517 14.130 -2.175 1.00 78.19 78 THR A CA 1
ATOM 645 C C . THR A 1 78 ? 6.754 12.888 -1.712 1.00 78.19 78 THR A C 1
ATOM 647 O O . THR A 1 78 ? 7.252 11.776 -1.890 1.00 78.19 78 THR A O 1
ATOM 650 N N . VAL A 1 79 ? 5.587 13.052 -1.079 1.00 81.56 79 VAL A N 1
ATOM 651 C CA . VAL A 1 79 ? 4.772 11.927 -0.609 1.00 81.56 79 VAL A CA 1
ATOM 652 C C . VAL A 1 79 ? 3.944 11.397 -1.768 1.00 81.56 79 VAL A C 1
ATOM 654 O O . VAL A 1 79 ? 3.170 12.127 -2.380 1.00 81.56 79 VAL A O 1
ATOM 657 N N . TRP A 1 80 ? 4.101 10.108 -2.053 1.00 81.12 80 TRP A N 1
ATOM 658 C CA . TRP A 1 80 ? 3.366 9.422 -3.107 1.00 81.12 80 TRP A CA 1
ATOM 659 C C . TRP A 1 80 ? 1.981 8.985 -2.629 1.00 81.12 80 TRP A C 1
ATOM 661 O O . TRP A 1 80 ? 0.995 9.156 -3.343 1.00 81.12 80 TRP A O 1
ATOM 671 N N . ARG A 1 81 ? 1.900 8.418 -1.418 1.00 87.12 81 ARG A N 1
ATOM 672 C CA . ARG A 1 81 ? 0.659 7.936 -0.787 1.00 87.12 81 ARG A CA 1
ATOM 673 C C . ARG A 1 81 ? 0.736 8.044 0.732 1.00 87.12 81 ARG A C 1
ATOM 675 O O . ARG A 1 81 ? 1.822 8.043 1.302 1.00 87.12 81 ARG A O 1
ATOM 682 N N . TYR A 1 82 ? -0.421 8.079 1.379 1.00 88.31 82 TYR A N 1
ATOM 683 C CA . TYR A 1 82 ? -0.565 7.998 2.828 1.00 88.31 82 TYR A CA 1
ATOM 684 C C . TYR A 1 82 ? -1.225 6.672 3.191 1.00 88.31 82 TYR A C 1
ATOM 686 O O . TYR A 1 82 ? -2.339 6.386 2.752 1.00 88.31 82 TYR A O 1
ATOM 694 N N . LEU A 1 83 ? -0.544 5.852 3.986 1.00 89.62 83 LEU A N 1
ATOM 695 C CA . LEU A 1 83 ? -1.117 4.621 4.516 1.00 89.62 83 LEU A CA 1
ATOM 696 C C . LEU A 1 83 ? -1.847 4.928 5.816 1.00 89.62 83 LEU A C 1
ATOM 698 O O . LEU A 1 83 ? -1.273 5.514 6.734 1.00 89.62 83 LEU A O 1
ATOM 702 N N . VAL A 1 84 ? -3.102 4.499 5.901 1.00 91.19 84 VAL A N 1
ATOM 703 C CA . VAL A 1 84 ? -3.840 4.487 7.160 1.00 91.19 84 VAL A CA 1
ATOM 704 C C . VAL A 1 84 ? -3.503 3.184 7.866 1.00 91.19 84 VAL A C 1
ATOM 706 O O . VAL A 1 84 ? -3.857 2.100 7.393 1.00 91.19 84 VAL A O 1
ATOM 709 N N . VAL A 1 85 ? -2.799 3.299 8.986 1.00 90.38 85 VAL A N 1
ATOM 710 C CA . VAL A 1 85 ? -2.344 2.158 9.778 1.00 90.38 85 VAL A CA 1
ATOM 711 C C . VAL A 1 85 ? -3.123 2.115 11.080 1.00 90.38 85 VAL A C 1
ATOM 713 O O . VAL A 1 85 ? -3.200 3.114 11.795 1.00 90.38 85 VAL A O 1
ATOM 716 N N . VAL A 1 86 ? -3.684 0.950 11.386 1.00 90.56 86 VAL A N 1
ATOM 717 C CA . VAL A 1 86 ? -4.348 0.665 12.659 1.00 90.56 86 VAL A CA 1
ATOM 718 C C . VAL A 1 86 ? -3.367 -0.077 13.558 1.00 90.56 86 VAL A C 1
ATOM 720 O O . VAL A 1 86 ? -2.763 -1.060 13.138 1.00 90.56 86 VAL A O 1
ATOM 723 N N . ASP A 1 87 ? -3.216 0.388 14.794 1.00 88.62 87 ASP A N 1
ATOM 724 C CA . ASP A 1 87 ? -2.278 -0.126 15.788 1.00 88.62 87 ASP A CA 1
ATOM 725 C C . ASP A 1 87 ? -3.012 -0.670 17.016 1.00 88.62 87 ASP A C 1
ATOM 727 O O . ASP A 1 87 ? -3.453 0.090 17.881 1.00 88.62 87 ASP A O 1
ATOM 731 N N . SER A 1 88 ? -3.098 -2.000 17.094 1.00 84.06 88 SER A N 1
ATOM 732 C CA . SER A 1 88 ? -3.758 -2.775 18.155 1.00 84.06 88 SER A CA 1
ATOM 733 C C . SER A 1 88 ? -3.020 -2.796 19.498 1.00 84.06 88 SER A C 1
ATOM 735 O O . SER A 1 88 ? -3.532 -3.354 20.471 1.00 84.06 88 SER A O 1
ATOM 737 N N . ARG A 1 89 ? -1.838 -2.174 19.607 1.00 84.69 89 ARG A N 1
ATOM 738 C CA . ARG A 1 89 ? -1.097 -2.109 20.875 1.00 84.69 89 ARG A CA 1
ATOM 739 C C . ARG A 1 89 ? -1.832 -1.215 21.873 1.00 84.69 89 ARG A C 1
ATOM 741 O O . ARG A 1 89 ? -2.036 -0.029 21.616 1.00 84.69 89 ARG A O 1
ATOM 748 N N . GLN A 1 90 ? -2.149 -1.754 23.051 1.00 70.25 90 GLN A N 1
ATOM 749 C CA . GLN A 1 90 ? -2.860 -1.006 24.098 1.00 70.25 90 GLN A CA 1
ATOM 750 C C . GLN A 1 90 ? -1.962 -0.068 24.924 1.00 70.25 90 GLN A C 1
ATOM 752 O O . GLN A 1 90 ? -2.435 0.967 25.380 1.00 70.25 90 GLN A O 1
ATOM 757 N N . ALA A 1 91 ? -0.678 -0.399 25.114 1.00 66.25 91 ALA A N 1
ATOM 758 C CA . ALA A 1 91 ? 0.199 0.337 26.041 1.00 66.25 91 ALA A CA 1
ATOM 759 C C . ALA A 1 91 ? 1.600 0.665 25.498 1.00 66.25 91 ALA A C 1
ATOM 761 O O . ALA A 1 91 ? 2.329 1.439 26.115 1.00 66.25 91 ALA A O 1
ATOM 762 N N . ASP A 1 92 ? 1.993 0.094 24.360 1.00 68.50 92 ASP A N 1
ATOM 763 C CA . ASP A 1 92 ? 3.326 0.300 23.797 1.00 68.50 92 ASP A CA 1
ATOM 764 C C . ASP A 1 92 ? 3.322 1.490 22.823 1.00 68.50 92 ASP A C 1
ATOM 766 O O . ASP A 1 92 ? 2.519 1.539 21.890 1.00 68.50 92 ASP A O 1
ATOM 770 N N . TYR A 1 93 ? 4.190 2.472 23.075 1.00 67.12 93 TYR A N 1
ATOM 771 C CA . TYR A 1 93 ? 4.372 3.685 22.265 1.00 67.12 93 TYR A CA 1
ATOM 772 C C . TYR A 1 93 ? 5.603 3.601 21.358 1.00 67.12 93 TYR A C 1
ATOM 774 O O . TYR A 1 93 ? 6.031 4.613 20.802 1.00 67.12 93 TYR A O 1
ATOM 782 N N . SER A 1 94 ? 6.195 2.415 21.212 1.00 77.50 94 SER A N 1
ATOM 783 C CA . SER A 1 94 ? 7.293 2.218 20.276 1.00 77.50 94 SER A CA 1
ATOM 784 C C . SER A 1 94 ? 6.869 2.572 18.845 1.00 77.50 94 SER A C 1
ATOM 786 O O . SER A 1 94 ? 5.721 2.368 18.429 1.00 77.50 94 SER A O 1
ATOM 788 N N . SER A 1 95 ? 7.810 3.132 18.086 1.00 79.81 95 SER A N 1
ATOM 789 C CA . SER A 1 95 ? 7.603 3.507 16.688 1.00 79.81 95 SER A CA 1
ATOM 790 C C . SER A 1 95 ? 7.134 2.311 15.858 1.00 79.81 95 SER A C 1
ATOM 792 O O . SER A 1 95 ? 7.602 1.190 16.057 1.00 79.81 95 SER A O 1
ATOM 794 N N . ILE A 1 96 ? 6.226 2.557 14.915 1.00 83.81 96 ILE A N 1
ATOM 795 C CA . ILE A 1 96 ? 5.792 1.544 13.949 1.00 83.81 96 ILE A CA 1
ATOM 796 C C . ILE A 1 96 ? 6.961 1.234 13.014 1.00 83.81 96 ILE A C 1
ATOM 798 O O . ILE A 1 96 ? 7.566 2.144 12.447 1.00 83.81 96 ILE A O 1
ATOM 802 N N . ASP A 1 97 ? 7.274 -0.049 12.857 1.00 83.50 97 ASP A N 1
ATOM 803 C CA . ASP A 1 97 ? 8.263 -0.509 11.888 1.00 83.50 97 ASP A CA 1
ATOM 804 C C . ASP A 1 97 ? 7.590 -0.621 10.517 1.00 83.50 97 ASP A C 1
ATOM 806 O O . ASP A 1 97 ? 6.796 -1.530 10.263 1.00 83.50 97 ASP A O 1
ATOM 810 N N . ILE A 1 98 ? 7.906 0.332 9.641 1.00 79.81 98 ILE A N 1
ATOM 811 C CA . ILE A 1 98 ? 7.328 0.451 8.297 1.00 79.81 98 ILE A CA 1
ATOM 812 C C . ILE A 1 98 ? 7.581 -0.824 7.477 1.00 79.81 98 ILE A C 1
ATOM 814 O O . ILE A 1 98 ? 6.740 -1.219 6.677 1.00 79.81 98 ILE A O 1
ATOM 818 N N . THR A 1 99 ? 8.691 -1.529 7.720 1.00 78.94 99 THR A N 1
ATOM 819 C CA . THR A 1 99 ? 9.060 -2.735 6.960 1.00 78.94 99 THR A CA 1
ATOM 820 C C . THR A 1 99 ? 8.166 -3.942 7.245 1.00 78.94 99 THR A C 1
ATOM 822 O O . THR A 1 99 ? 8.139 -4.887 6.459 1.00 78.94 99 THR A O 1
ATOM 825 N N . LYS A 1 100 ? 7.419 -3.911 8.356 1.00 82.75 100 LYS A N 1
ATOM 826 C CA . LYS A 1 100 ? 6.478 -4.963 8.767 1.00 82.75 100 LYS A CA 1
ATOM 827 C C . LYS A 1 100 ? 5.027 -4.614 8.462 1.00 82.75 100 LYS A C 1
ATOM 829 O O . LYS A 1 100 ? 4.126 -5.365 8.832 1.00 82.75 100 LYS A O 1
ATOM 834 N N . LEU A 1 101 ? 4.783 -3.467 7.830 1.00 84.38 101 LEU A N 1
ATOM 835 C CA . LEU A 1 101 ? 3.440 -3.079 7.436 1.00 84.38 101 LEU A CA 1
ATOM 836 C C . LEU A 1 101 ? 2.921 -4.030 6.357 1.00 84.38 101 LEU A C 1
ATOM 838 O O . LEU A 1 101 ? 3.540 -4.227 5.316 1.00 84.38 101 LEU A O 1
ATOM 842 N N . ALA A 1 102 ? 1.755 -4.601 6.624 1.00 84.25 102 ALA A N 1
ATOM 843 C CA . ALA A 1 102 ? 1.059 -5.504 5.726 1.00 84.25 102 ALA A CA 1
ATOM 844 C C . ALA A 1 102 ? -0.457 -5.333 5.885 1.00 84.25 102 ALA A C 1
ATOM 846 O O . ALA A 1 102 ? -0.929 -4.629 6.786 1.00 84.25 102 ALA A O 1
ATOM 847 N N . ASP A 1 103 ? -1.227 -5.987 5.020 1.00 83.25 103 ASP A N 1
ATOM 848 C CA . ASP A 1 103 ? -2.672 -6.101 5.185 1.00 83.25 103 ASP A CA 1
ATOM 849 C C . ASP A 1 103 ? -3.030 -6.903 6.448 1.00 83.25 103 ASP A C 1
ATOM 851 O O . ASP A 1 103 ? -2.228 -7.673 6.986 1.00 83.25 103 ASP A O 1
ATOM 855 N N . LYS A 1 104 ? -4.259 -6.722 6.945 1.00 84.44 104 LYS A N 1
ATOM 856 C CA . LYS A 1 104 ? -4.693 -7.318 8.215 1.00 84.44 104 LYS A CA 1
ATOM 857 C C . LYS A 1 104 ? -4.478 -8.842 8.302 1.00 84.44 104 LYS A C 1
ATOM 859 O O . LYS A 1 104 ? -3.934 -9.276 9.312 1.00 84.44 104 LYS A O 1
ATOM 864 N N . PRO A 1 105 ? -4.851 -9.673 7.307 1.00 80.19 105 PRO A N 1
ATOM 865 C CA . PRO A 1 105 ? -4.653 -11.120 7.397 1.00 80.19 105 PRO A CA 1
ATOM 866 C C . PRO A 1 105 ? -3.181 -11.526 7.497 1.00 80.19 105 PRO A C 1
ATOM 868 O O . PRO A 1 105 ? -2.859 -12.452 8.241 1.00 80.19 105 PRO A O 1
ATOM 871 N N . THR A 1 106 ? -2.293 -10.847 6.765 1.00 79.38 106 THR A N 1
ATOM 872 C CA . THR A 1 106 ? -0.849 -11.102 6.838 1.00 79.38 106 THR A CA 1
ATOM 873 C C . THR A 1 106 ? -0.304 -10.670 8.190 1.00 79.38 106 THR A C 1
ATOM 875 O O . THR A 1 106 ? 0.422 -11.429 8.821 1.00 79.38 106 THR A O 1
ATOM 878 N N . SER A 1 107 ? -0.720 -9.502 8.679 1.00 84.50 107 SER A N 1
ATOM 879 C CA . SER A 1 107 ? -0.340 -9.007 10.002 1.00 84.50 107 SER A CA 1
ATOM 880 C C . SER A 1 107 ? -0.805 -9.942 11.131 1.00 84.50 107 SER A C 1
ATOM 882 O O . SER A 1 107 ? -0.004 -10.301 11.994 1.00 84.50 107 SER A O 1
ATOM 884 N N . ASP A 1 108 ? -2.049 -10.438 11.074 1.00 83.81 108 ASP A N 1
ATOM 885 C CA . ASP A 1 108 ? -2.583 -11.433 12.016 1.00 83.81 108 ASP A CA 1
ATOM 886 C C . ASP A 1 108 ? -1.758 -12.738 11.983 1.00 83.81 108 ASP A C 1
ATOM 888 O O . ASP A 1 108 ? -1.490 -13.332 13.027 1.00 83.81 108 ASP A O 1
ATOM 892 N N . TYR A 1 109 ? -1.345 -13.191 10.792 1.00 83.75 109 TYR A N 1
ATOM 893 C CA . TYR A 1 109 ? -0.529 -14.397 10.617 1.00 83.75 109 TYR A CA 1
ATOM 894 C C . TYR A 1 109 ? 0.903 -14.217 11.145 1.00 83.75 109 TYR A C 1
ATOM 896 O O . TYR A 1 109 ? 1.418 -15.078 11.863 1.00 83.75 109 TYR A O 1
ATOM 904 N N . ASP A 1 110 ? 1.529 -13.080 10.842 1.00 83.25 110 ASP A N 1
ATOM 905 C CA . ASP A 1 110 ? 2.882 -12.722 11.281 1.00 83.25 110 ASP A CA 1
ATOM 906 C C . ASP A 1 110 ? 2.910 -12.187 12.729 1.00 83.25 110 ASP A C 1
ATOM 908 O O . ASP A 1 110 ? 3.966 -11.798 13.228 1.00 83.25 110 ASP A O 1
ATOM 912 N N . HIS A 1 111 ? 1.764 -12.187 13.424 1.00 86.69 111 HIS A N 1
ATOM 913 C CA . HIS A 1 111 ? 1.585 -11.688 14.794 1.00 86.69 111 HIS A CA 1
ATOM 914 C C . HIS A 1 111 ? 2.080 -10.243 14.979 1.00 86.69 111 HIS A C 1
ATOM 916 O O . HIS A 1 111 ? 2.575 -9.860 16.044 1.00 86.69 111 HIS A O 1
ATOM 922 N N . THR A 1 112 ? 1.953 -9.428 13.932 1.00 87.19 112 THR A N 1
ATOM 923 C CA . THR A 1 112 ? 2.295 -8.008 13.978 1.00 87.19 112 THR A CA 1
ATOM 924 C C . THR A 1 112 ? 1.105 -7.240 14.560 1.00 87.19 112 THR A C 1
ATOM 926 O O . THR A 1 112 ? -0.035 -7.471 14.169 1.00 87.19 112 THR A O 1
ATOM 929 N N . PRO A 1 113 ? 1.307 -6.332 15.529 1.00 88.50 113 PRO A N 1
ATOM 930 C CA . PRO A 1 113 ? 0.187 -5.703 16.221 1.00 88.50 113 PRO A CA 1
ATOM 931 C C . PRO A 1 113 ? -0.358 -4.467 15.485 1.00 88.50 113 PRO A C 1
ATOM 933 O O . PRO A 1 113 ? -1.164 -3.727 16.044 1.00 88.50 113 PRO A O 1
ATOM 936 N N . TYR A 1 114 ? 0.060 -4.218 14.247 1.00 89.38 114 TYR A N 1
ATOM 937 C CA . TYR A 1 114 ? -0.419 -3.117 13.416 1.00 89.38 114 TYR A CA 1
ATOM 938 C C . TYR A 1 114 ? -0.556 -3.555 11.959 1.00 89.38 114 TYR A C 1
ATOM 940 O O . TYR A 1 114 ? 0.158 -4.445 11.495 1.00 89.38 114 TYR A O 1
ATOM 948 N N . TYR A 1 115 ? -1.487 -2.945 11.234 1.00 88.88 115 TYR A N 1
ATOM 949 C CA . TYR A 1 115 ? -1.793 -3.314 9.853 1.00 88.88 115 TYR A CA 1
ATOM 950 C C . TYR A 1 115 ? -2.298 -2.126 9.037 1.00 88.88 115 TYR A C 1
ATOM 952 O O . TYR A 1 115 ? -2.819 -1.149 9.578 1.00 88.88 115 TYR A O 1
ATOM 960 N N . ILE A 1 116 ? -2.156 -2.229 7.719 1.00 89.69 116 ILE A N 1
ATOM 961 C CA . ILE A 1 116 ? -2.652 -1.249 6.755 1.00 89.69 116 ILE A CA 1
ATOM 962 C C . ILE A 1 116 ? -4.136 -1.517 6.506 1.00 89.69 116 ILE A C 1
ATOM 964 O O . ILE A 1 116 ? -4.527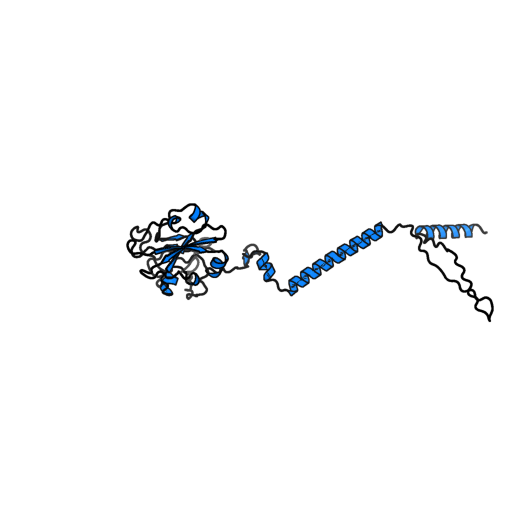 -2.644 6.192 1.00 89.69 116 ILE A O 1
ATOM 968 N N . THR A 1 117 ? -4.954 -0.473 6.618 1.00 89.75 117 THR A N 1
ATOM 969 C CA . THR A 1 117 ? -6.404 -0.551 6.383 1.00 89.75 117 THR A CA 1
ATOM 970 C C . THR A 1 117 ? -6.848 0.228 5.144 1.00 89.75 117 THR A C 1
ATOM 972 O O . THR A 1 117 ? -7.882 -0.073 4.555 1.00 89.75 117 THR A O 1
ATOM 975 N N . ALA A 1 118 ? -6.063 1.221 4.723 1.00 90.06 118 ALA A N 1
ATOM 976 C CA . ALA A 1 118 ? -6.313 1.997 3.517 1.00 90.06 118 ALA A CA 1
ATOM 977 C C . ALA A 1 118 ? -5.015 2.606 2.981 1.00 90.06 118 ALA A C 1
ATOM 979 O O . ALA A 1 118 ? -4.105 2.931 3.745 1.00 90.06 118 ALA A O 1
ATOM 980 N N . SER A 1 119 ? -4.967 2.821 1.669 1.00 89.75 119 SER A N 1
ATOM 981 C CA . SER A 1 119 ? -3.960 3.658 1.019 1.00 89.75 119 SER A CA 1
ATOM 982 C C . SER A 1 119 ? -4.654 4.838 0.343 1.00 89.75 119 SER A C 1
ATOM 984 O O . SER A 1 119 ? -5.528 4.647 -0.503 1.00 89.75 119 SER A O 1
ATOM 986 N N . LEU A 1 120 ? -4.296 6.054 0.749 1.00 89.06 120 LEU A N 1
ATOM 987 C CA . LEU A 1 120 ? -4.919 7.301 0.316 1.00 89.06 120 LEU A CA 1
ATOM 988 C C . LEU A 1 120 ? -3.938 8.133 -0.511 1.00 89.06 120 LEU A C 1
ATOM 990 O O . LEU A 1 120 ? -2.739 8.176 -0.224 1.00 89.06 120 LEU A O 1
ATOM 994 N N . THR A 1 121 ? -4.437 8.812 -1.540 1.00 88.31 121 THR A N 1
ATOM 995 C CA . THR A 1 121 ? -3.617 9.726 -2.342 1.00 88.31 121 THR A CA 1
ATOM 996 C C . THR A 1 121 ? -3.443 11.074 -1.633 1.00 88.31 121 THR A C 1
ATOM 998 O O . THR A 1 121 ? -4.287 11.456 -0.813 1.00 88.31 121 THR A O 1
ATOM 1001 N N . PRO A 1 122 ? -2.381 11.840 -1.942 1.00 87.44 122 PRO A N 1
ATOM 1002 C CA . PRO A 1 122 ? -2.187 13.176 -1.384 1.00 87.44 122 PRO A CA 1
ATOM 1003 C C . PRO A 1 122 ? -3.393 14.099 -1.601 1.00 87.44 122 PRO A C 1
ATOM 1005 O O . PRO A 1 122 ? -3.750 14.863 -0.709 1.00 87.44 122 PRO A O 1
ATOM 1008 N N . GLU A 1 123 ? -4.081 13.990 -2.740 1.00 87.25 123 GLU A N 1
ATOM 1009 C CA . GLU A 1 123 ? -5.274 14.786 -3.047 1.00 87.25 123 GLU A CA 1
ATOM 1010 C C . GLU A 1 123 ? -6.452 14.437 -2.129 1.00 87.25 123 GLU A C 1
ATOM 1012 O O . GLU A 1 123 ? -7.217 15.324 -1.751 1.00 87.25 123 GLU A O 1
ATOM 1017 N N . GLN A 1 124 ? -6.609 13.161 -1.756 1.00 88.44 124 GLN A N 1
ATOM 1018 C CA . GLN A 1 124 ? -7.648 12.727 -0.816 1.00 88.44 124 GLN A CA 1
ATOM 1019 C C . GLN A 1 124 ? -7.400 13.289 0.587 1.00 88.44 124 GLN A C 1
ATOM 1021 O O . GLN A 1 124 ? -8.339 13.747 1.236 1.00 88.44 124 GLN A O 1
ATOM 1026 N N . ILE A 1 125 ? -6.138 13.323 1.027 1.00 87.75 125 ILE A N 1
ATOM 1027 C CA . ILE A 1 125 ? -5.760 13.929 2.311 1.00 87.75 125 ILE A CA 1
ATOM 1028 C C . ILE A 1 125 ? -5.966 15.447 2.279 1.00 87.75 125 ILE A C 1
ATOM 1030 O O . ILE A 1 125 ? -6.562 16.003 3.196 1.00 87.75 125 ILE A O 1
ATOM 1034 N N . GLN A 1 126 ? -5.548 16.123 1.202 1.00 87.00 126 GLN A N 1
ATOM 1035 C CA . GLN A 1 126 ? -5.729 17.574 1.046 1.00 87.00 126 GLN A CA 1
ATOM 1036 C C . GLN A 1 126 ? -7.202 17.997 1.052 1.00 87.00 126 GLN A C 1
ATOM 1038 O O . GLN A 1 126 ? -7.533 19.077 1.533 1.00 87.00 126 GLN A O 1
ATOM 1043 N N . ARG A 1 127 ? -8.091 17.153 0.517 1.00 88.12 127 ARG A N 1
ATOM 1044 C CA . ARG A 1 127 ? -9.542 17.390 0.512 1.00 88.12 127 ARG A CA 1
ATOM 1045 C C . ARG A 1 127 ? -10.230 17.012 1.824 1.00 88.12 127 ARG A C 1
ATOM 1047 O O . ARG A 1 127 ? -11.433 17.218 1.915 1.00 88.12 127 ARG A O 1
ATOM 1054 N N . ASN A 1 128 ? -9.488 16.469 2.791 1.00 86.06 128 ASN A N 1
ATOM 1055 C CA . ASN A 1 128 ? -9.988 15.932 4.054 1.00 86.06 128 ASN A CA 1
ATOM 1056 C C . ASN A 1 128 ? -11.241 15.065 3.868 1.00 86.06 128 ASN A C 1
ATOM 1058 O O . ASN A 1 128 ? -12.324 15.407 4.339 1.00 86.06 128 ASN A O 1
ATOM 1062 N N . ILE A 1 129 ? -11.105 13.984 3.097 1.00 88.69 129 ILE A N 1
ATOM 1063 C CA . ILE A 1 129 ? -12.229 13.084 2.834 1.00 88.69 129 ILE A CA 1
ATOM 1064 C C . ILE A 1 129 ? -12.792 12.488 4.131 1.00 88.69 129 ILE A C 1
ATOM 1066 O O . ILE A 1 129 ? -12.044 12.149 5.050 1.00 88.69 129 ILE A O 1
ATOM 1070 N N . ASP A 1 130 ? -14.107 12.281 4.160 1.00 89.50 130 ASP A N 1
ATOM 1071 C CA . ASP A 1 130 ? -14.754 11.532 5.233 1.00 89.50 130 ASP A CA 1
ATOM 1072 C C . ASP A 1 130 ? -14.298 10.072 5.168 1.00 89.50 130 ASP A C 1
ATOM 1074 O O . ASP A 1 130 ? -14.640 9.335 4.239 1.00 89.50 130 ASP A O 1
ATOM 1078 N N . PHE A 1 131 ? -13.521 9.648 6.162 1.00 91.12 131 PHE A N 1
ATOM 1079 C CA . PHE A 1 131 ? -13.009 8.289 6.246 1.00 91.12 131 PHE A CA 1
ATOM 1080 C C . PHE A 1 131 ? -13.446 7.619 7.544 1.00 91.12 131 PHE A C 1
ATOM 1082 O O . PHE A 1 131 ? -13.478 8.212 8.625 1.00 91.12 131 PHE A O 1
ATOM 1089 N N . ARG A 1 132 ? -13.806 6.343 7.424 1.00 91.75 132 ARG A N 1
ATOM 1090 C CA . ARG A 1 132 ? -14.305 5.531 8.529 1.00 91.75 132 ARG A CA 1
ATOM 1091 C C . ARG A 1 132 ? -13.466 4.282 8.617 1.00 91.75 132 ARG A C 1
ATOM 1093 O O . ARG A 1 132 ? -13.415 3.520 7.663 1.00 91.75 132 ARG A O 1
ATOM 1100 N N . LEU A 1 133 ? -12.835 4.048 9.756 1.00 91.50 133 LEU A N 1
ATOM 1101 C CA . LEU A 1 133 ? -12.182 2.774 10.024 1.00 91.50 133 LEU A CA 1
ATOM 1102 C C . LEU A 1 133 ? -13.239 1.671 10.097 1.00 91.50 133 LEU A C 1
ATOM 1104 O O . LEU A 1 133 ? -14.285 1.866 10.716 1.00 91.50 133 LEU A O 1
ATOM 1108 N N . GLY A 1 134 ? -12.953 0.531 9.476 1.00 90.00 134 GLY A N 1
ATOM 1109 C CA . GLY A 1 134 ? -13.791 -0.664 9.516 1.00 90.00 134 GLY A CA 1
ATOM 1110 C C . GLY A 1 134 ? -15.038 -0.653 8.636 1.00 90.00 134 GLY A C 1
ATOM 1111 O O . GLY A 1 134 ? -15.959 -1.430 8.878 1.00 90.00 134 GLY A O 1
ATOM 1112 N N . ASP A 1 135 ? -15.100 0.201 7.611 1.00 89.88 135 ASP A N 1
ATOM 1113 C CA . ASP A 1 135 ? -16.270 0.294 6.725 1.00 89.88 135 ASP A CA 1
ATOM 1114 C C . ASP A 1 135 ? -16.489 -0.937 5.817 1.00 89.88 135 ASP A C 1
ATOM 1116 O O . ASP A 1 135 ? -17.543 -1.065 5.188 1.00 89.88 135 ASP A O 1
ATOM 1120 N N . GLY A 1 136 ? -15.526 -1.861 5.766 1.00 86.19 136 GLY A N 1
ATOM 1121 C CA . GLY A 1 136 ? -15.561 -3.056 4.929 1.00 86.19 136 GLY A CA 1
ATOM 1122 C C . GLY A 1 136 ? -15.346 -2.776 3.440 1.00 86.19 136 GLY A C 1
ATOM 1123 O O . GLY A 1 136 ? -15.588 -3.665 2.623 1.00 86.19 136 GLY A O 1
ATOM 1124 N N . GLN A 1 137 ? -14.919 -1.566 3.070 1.00 86.12 137 GLN A N 1
ATOM 1125 C CA . GLN A 1 137 ? -14.631 -1.186 1.687 1.00 86.12 137 GLN A CA 1
ATOM 1126 C C . GLN A 1 137 ? -13.140 -1.306 1.366 1.00 86.12 137 GLN A C 1
ATOM 1128 O O . GLN A 1 137 ? -12.287 -1.357 2.252 1.00 86.12 137 GLN A O 1
ATOM 1133 N N . VAL A 1 138 ? -12.816 -1.371 0.074 1.00 83.00 138 VAL A N 1
ATOM 1134 C CA . VAL A 1 138 ? -11.428 -1.425 -0.397 1.00 83.00 138 VAL A CA 1
ATOM 1135 C C . VAL A 1 138 ? -10.946 -0.018 -0.729 1.00 83.00 138 VAL A C 1
ATOM 1137 O O . VAL A 1 138 ? -11.472 0.624 -1.636 1.00 83.00 138 VAL A O 1
ATOM 1140 N N . HIS A 1 139 ? -9.898 0.427 -0.039 1.00 86.19 139 HIS A N 1
ATOM 1141 C CA . HIS A 1 139 ? -9.298 1.750 -0.187 1.00 86.19 139 HIS A CA 1
ATOM 1142 C C . HIS A 1 139 ? -7.843 1.622 -0.635 1.00 86.19 139 HIS A C 1
ATOM 1144 O O . HIS A 1 139 ? -6.978 1.151 0.106 1.00 86.19 139 HIS A O 1
ATOM 1150 N N . GLY A 1 140 ? -7.568 2.011 -1.881 1.00 77.69 140 GLY A N 1
ATOM 1151 C CA . GLY A 1 140 ? -6.215 1.980 -2.446 1.00 77.69 140 GLY A CA 1
ATOM 1152 C C . GLY A 1 140 ? -5.576 0.587 -2.502 1.00 77.69 140 GLY A C 1
ATOM 1153 O O . GLY A 1 140 ? -4.355 0.487 -2.469 1.00 77.69 140 GLY A O 1
ATOM 1154 N N . GLY A 1 141 ? -6.397 -0.467 -2.582 1.00 76.50 141 GLY A N 1
ATOM 1155 C CA . GLY A 1 141 ? -5.964 -1.870 -2.638 1.00 76.50 141 GLY A CA 1
ATOM 1156 C C . GLY A 1 141 ? -6.100 -2.638 -1.321 1.00 76.50 141 GLY A C 1
ATOM 1157 O O . GLY A 1 141 ? -6.088 -3.867 -1.321 1.00 76.50 141 GLY A O 1
ATOM 1158 N N . TYR A 1 142 ? -6.320 -1.931 -0.210 1.00 82.06 142 TYR A N 1
ATOM 1159 C CA . TYR A 1 142 ? -6.445 -2.523 1.120 1.00 82.06 142 TYR A CA 1
ATOM 1160 C C . TYR A 1 142 ? -7.908 -2.621 1.531 1.00 82.06 142 TYR A C 1
ATOM 1162 O O . TYR A 1 142 ? -8.653 -1.648 1.418 1.00 82.06 142 TYR A O 1
ATOM 1170 N N . LEU A 1 143 ? -8.330 -3.795 2.003 1.00 84.00 143 LEU A N 1
ATOM 1171 C CA . LEU A 1 143 ? -9.650 -3.953 2.604 1.00 84.00 143 LEU A CA 1
ATOM 1172 C C . LEU A 1 143 ? -9.643 -3.353 4.011 1.00 84.00 143 LEU A C 1
ATOM 1174 O O . LEU A 1 143 ? -8.843 -3.747 4.857 1.00 84.00 143 LEU A O 1
ATOM 1178 N N . ASN A 1 144 ? -10.574 -2.444 4.267 1.00 89.44 144 ASN A N 1
ATOM 1179 C CA . ASN A 1 144 ? -10.743 -1.799 5.556 1.00 89.44 144 ASN A CA 1
ATOM 1180 C C . ASN A 1 144 ? -11.621 -2.662 6.469 1.00 89.44 144 ASN A C 1
ATOM 1182 O O . ASN A 1 144 ? -12.841 -2.504 6.533 1.00 89.44 144 ASN A O 1
ATOM 1186 N N . TYR A 1 145 ? -10.993 -3.642 7.116 1.00 88.38 145 TYR A N 1
ATOM 1187 C CA . TYR A 1 145 ? -11.677 -4.668 7.902 1.00 88.38 145 TYR A CA 1
ATOM 1188 C C . TYR A 1 145 ? -12.469 -4.073 9.074 1.00 88.38 145 TYR A C 1
ATOM 1190 O O . TYR A 1 145 ? -11.902 -3.270 9.818 1.00 88.38 145 TYR A O 1
ATOM 1198 N N . PRO A 1 146 ? -13.728 -4.508 9.291 1.00 89.75 146 PRO A N 1
ATOM 1199 C CA . PRO A 1 146 ? -14.513 -4.125 10.459 1.00 89.75 146 PRO A CA 1
ATOM 1200 C C . PRO A 1 146 ? -13.732 -4.306 11.763 1.00 89.75 146 PRO A C 1
ATOM 1202 O O . PRO A 1 146 ? -13.042 -5.312 11.963 1.00 89.75 146 PRO A O 1
ATOM 1205 N N . LEU A 1 147 ? -13.840 -3.311 12.640 1.00 88.88 147 LEU A N 1
ATOM 1206 C CA . LEU A 1 147 ? -13.239 -3.324 13.970 1.00 88.88 147 LEU A CA 1
ATOM 1207 C C . LEU A 1 147 ? -13.915 -4.411 14.817 1.00 88.88 147 LEU A C 1
ATOM 1209 O O . LEU A 1 147 ? -15.107 -4.650 14.667 1.00 88.88 147 LEU A O 1
ATOM 1213 N N . LYS A 1 148 ? -13.178 -5.074 15.708 1.00 81.19 148 LYS A N 1
ATOM 1214 C CA . LYS A 1 148 ? -13.736 -6.032 16.672 1.00 81.19 148 LYS A CA 1
ATOM 1215 C C . LYS A 1 148 ? -14.680 -5.348 17.669 1.00 81.19 148 LYS A C 1
ATOM 1217 O O . LYS A 1 148 ? -15.736 -5.896 17.952 1.00 81.19 148 LYS A O 1
ATOM 1222 N N . GLU A 1 149 ? -14.318 -4.171 18.179 1.00 74.00 149 GLU A N 1
ATOM 1223 C CA . GLU A 1 149 ? -15.097 -3.408 19.167 1.00 74.00 149 GLU A CA 1
ATOM 1224 C C . GLU A 1 149 ? -14.859 -1.892 19.046 1.00 74.00 149 GLU A C 1
ATOM 1226 O O . GLU A 1 149 ? -13.943 -1.366 19.670 1.00 74.00 149 GLU A O 1
ATOM 1231 N N . SER A 1 150 ? -15.706 -1.140 18.329 1.00 68.06 150 SER A N 1
ATOM 1232 C CA . SER A 1 150 ? -15.490 0.305 18.050 1.00 68.06 150 SER A CA 1
ATOM 1233 C C . SER A 1 150 ? -15.138 1.201 19.252 1.00 68.06 150 SER A C 1
ATOM 1235 O O . SER A 1 150 ? -14.484 2.228 19.063 1.00 68.06 150 SER A O 1
ATOM 1237 N N . GLN A 1 151 ? -15.558 0.838 20.470 1.00 65.56 151 GLN A N 1
ATOM 1238 C CA . GLN A 1 151 ? -15.321 1.609 21.698 1.00 65.56 151 GLN A CA 1
ATOM 1239 C C . GLN A 1 151 ? -13.930 1.386 22.315 1.00 65.56 151 GLN A C 1
ATOM 1241 O O . GLN A 1 151 ? -13.416 2.289 22.975 1.00 65.56 151 GLN A O 1
ATOM 1246 N N . TYR A 1 152 ? -13.321 0.217 22.094 1.00 67.56 152 TYR A N 1
ATOM 1247 C CA . TYR A 1 152 ? -12.038 -0.188 22.689 1.00 67.56 152 TYR A CA 1
ATOM 1248 C C . TYR A 1 152 ? -10.934 -0.443 21.643 1.00 67.56 152 TYR A C 1
ATOM 1250 O O . TYR A 1 152 ? -9.776 -0.658 22.004 1.00 67.56 152 TYR A O 1
ATOM 1258 N N . ASP A 1 153 ? -11.281 -0.372 20.355 1.00 63.88 153 ASP A N 1
ATOM 1259 C CA . ASP A 1 153 ? -10.412 -0.651 19.208 1.00 63.88 153 ASP A CA 1
ATOM 1260 C C . ASP A 1 153 ? -9.593 0.546 18.688 1.00 63.88 153 ASP A C 1
ATOM 1262 O O . ASP A 1 153 ? -9.799 1.695 19.097 1.00 63.88 153 ASP A O 1
ATOM 1266 N N . PRO A 1 154 ? -8.585 0.302 17.823 1.00 70.12 154 PRO A N 1
ATOM 1267 C CA . PRO A 1 154 ?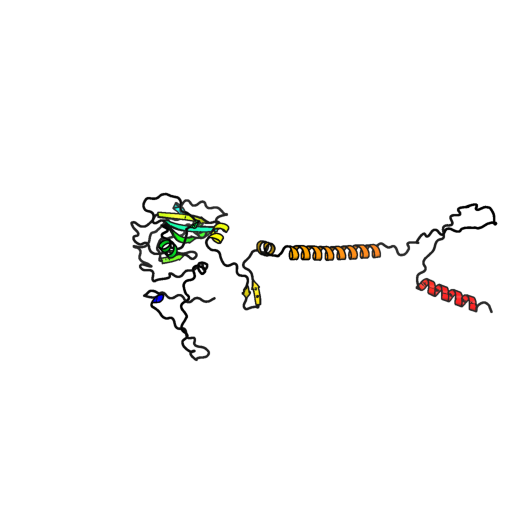 -7.244 0.734 18.168 1.00 70.12 154 PRO A CA 1
ATOM 1268 C C . PRO A 1 154 ? -6.864 2.148 17.748 1.00 70.12 154 PRO A C 1
ATOM 1270 O O . PRO A 1 154 ? -7.605 2.869 17.077 1.00 70.12 154 PRO A O 1
ATOM 1273 N N . ARG A 1 155 ? -5.650 2.543 18.146 1.00 85.94 155 ARG A N 1
ATOM 1274 C CA . ARG A 1 155 ? -5.026 3.779 17.669 1.00 85.94 155 ARG A CA 1
ATOM 1275 C C . ARG A 1 155 ? -4.845 3.696 16.158 1.00 85.94 155 ARG A C 1
ATOM 1277 O O . ARG A 1 155 ? -4.677 2.617 15.599 1.00 85.94 155 ARG A O 1
ATOM 1284 N N . TRP A 1 156 ? -4.862 4.843 15.501 1.00 88.44 156 TRP A N 1
ATOM 1285 C CA . TRP A 1 156 ? -4.607 4.931 14.072 1.00 88.44 156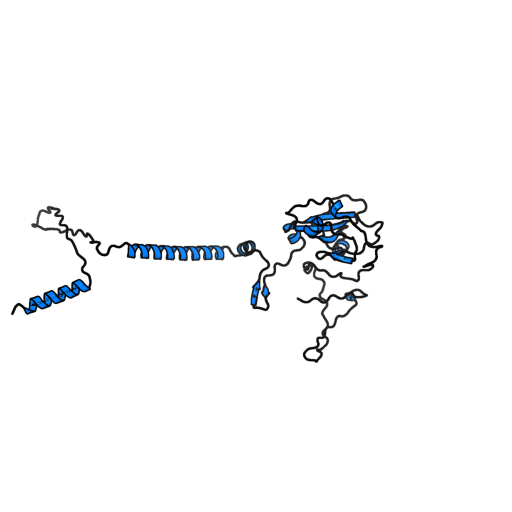 TRP A CA 1
ATOM 1286 C C . TRP A 1 156 ? -3.583 6.028 13.805 1.00 88.44 156 TRP A C 1
ATOM 1288 O O . TRP A 1 156 ? -3.443 6.961 14.598 1.00 88.44 156 TRP A O 1
ATOM 1298 N N . THR A 1 157 ? -2.847 5.897 12.708 1.00 88.56 157 THR A N 1
ATOM 1299 C CA . THR A 1 157 ? -1.893 6.912 12.259 1.00 88.56 157 THR A CA 1
ATOM 1300 C C . THR A 1 157 ? -1.816 6.954 10.738 1.00 88.56 157 THR A C 1
ATOM 1302 O O . THR A 1 157 ? -2.133 5.969 10.064 1.00 88.56 157 THR A O 1
ATOM 1305 N N . LEU A 1 158 ? -1.384 8.096 10.201 1.00 89.44 158 LEU A N 1
ATOM 1306 C CA . LEU A 1 158 ? -1.038 8.245 8.791 1.00 89.44 158 LEU A CA 1
ATOM 1307 C C . LEU A 1 158 ? 0.467 8.100 8.625 1.00 89.44 158 LEU A C 1
ATOM 1309 O O . LEU A 1 158 ? 1.238 8.898 9.156 1.00 89.44 158 LEU A O 1
ATOM 1313 N N . VAL A 1 159 ? 0.876 7.110 7.841 1.00 87.50 159 VAL A N 1
ATOM 1314 C CA . VAL A 1 159 ? 2.276 6.918 7.464 1.00 87.50 159 VAL A CA 1
ATOM 1315 C C . VAL A 1 159 ? 2.468 7.463 6.045 1.00 87.50 159 VAL A C 1
ATOM 1317 O O . VAL A 1 159 ? 1.891 6.902 5.107 1.00 87.50 159 VAL A O 1
ATOM 1320 N N . PRO A 1 160 ? 3.213 8.569 5.852 1.00 88.25 160 PRO A N 1
ATOM 1321 C CA . PRO A 1 160 ? 3.553 9.049 4.519 1.00 88.25 160 PRO A CA 1
ATOM 1322 C C . PRO A 1 160 ? 4.551 8.092 3.866 1.00 88.25 160 PRO A C 1
ATOM 1324 O O . PRO A 1 160 ? 5.541 7.715 4.485 1.00 88.25 160 PRO A O 1
ATOM 1327 N N . MET A 1 161 ? 4.306 7.740 2.609 1.00 82.50 161 MET A N 1
ATOM 1328 C CA . MET A 1 161 ? 5.162 6.851 1.829 1.00 82.50 161 MET A CA 1
ATOM 1329 C C . MET A 1 161 ? 5.708 7.582 0.611 1.00 82.50 161 MET A C 1
ATOM 1331 O O . MET A 1 161 ? 4.948 8.161 -0.176 1.00 82.50 161 MET A O 1
ATOM 1335 N N . SER A 1 162 ? 7.023 7.529 0.422 1.00 81.56 162 SER A N 1
ATOM 1336 C CA . SER A 1 162 ? 7.646 7.904 -0.847 1.00 81.56 162 SER A CA 1
ATOM 1337 C C . SER A 1 162 ? 7.407 6.829 -1.913 1.00 81.56 162 SER A C 1
ATOM 1339 O O . SER A 1 162 ? 7.046 5.687 -1.617 1.00 81.56 162 SER A O 1
ATOM 1341 N N . GLN A 1 163 ? 7.633 7.180 -3.180 1.00 76.19 163 GLN A N 1
ATOM 1342 C CA . GLN A 1 163 ? 7.513 6.225 -4.282 1.00 76.19 163 GLN A CA 1
ATOM 1343 C C . GLN A 1 163 ? 8.457 5.023 -4.102 1.00 76.19 163 GLN A C 1
ATOM 1345 O O . GLN A 1 163 ? 8.044 3.885 -4.301 1.00 76.19 163 GLN A O 1
ATOM 1350 N N . VAL A 1 164 ? 9.700 5.268 -3.675 1.00 74.31 164 VAL A N 1
ATOM 1351 C CA . VAL A 1 164 ? 10.714 4.219 -3.490 1.00 74.31 164 VAL A CA 1
ATOM 1352 C C . VAL A 1 164 ? 10.304 3.248 -2.384 1.00 74.31 164 VAL A C 1
ATOM 1354 O O . VAL A 1 164 ? 10.377 2.038 -2.570 1.00 74.31 164 VAL A O 1
ATOM 1357 N N . GLU A 1 165 ? 9.821 3.755 -1.249 1.00 73.31 165 GLU A N 1
ATOM 1358 C CA . GLU A 1 165 ? 9.359 2.904 -0.143 1.00 73.31 165 GLU A CA 1
ATOM 1359 C C . GLU A 1 165 ? 8.123 2.085 -0.537 1.00 73.31 165 GLU A C 1
ATOM 1361 O O . GLU A 1 165 ? 8.020 0.910 -0.185 1.00 73.31 165 GLU A O 1
ATOM 1366 N N . ASN A 1 166 ? 7.216 2.669 -1.326 1.00 71.81 166 ASN A N 1
ATOM 1367 C CA . ASN A 1 166 ? 6.065 1.950 -1.863 1.00 71.81 166 ASN A CA 1
ATOM 1368 C C . ASN A 1 166 ? 6.486 0.819 -2.819 1.00 71.81 166 ASN A C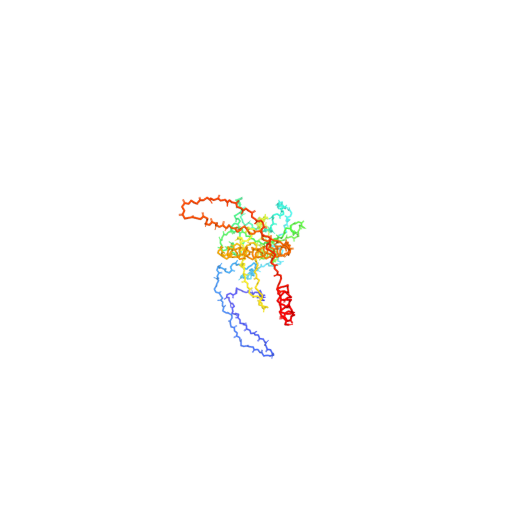 1
ATOM 1370 O O . ASN A 1 166 ? 5.909 -0.261 -2.764 1.00 71.81 166 ASN A O 1
ATOM 1374 N N . GLU A 1 167 ? 7.481 1.044 -3.682 1.00 68.56 167 GLU A N 1
ATOM 1375 C CA . GLU A 1 167 ? 8.017 0.016 -4.592 1.00 68.56 167 GLU A CA 1
ATOM 1376 C C . GLU A 1 167 ? 8.746 -1.117 -3.848 1.00 68.56 167 GLU A C 1
ATOM 1378 O O . GLU A 1 167 ? 8.747 -2.254 -4.318 1.00 68.56 167 GLU A O 1
ATOM 1383 N N . ILE A 1 168 ? 9.334 -0.836 -2.680 1.00 66.06 168 ILE A N 1
ATOM 1384 C CA . ILE A 1 168 ? 9.945 -1.856 -1.813 1.00 66.06 168 ILE A CA 1
ATOM 1385 C C . ILE A 1 168 ? 8.871 -2.713 -1.125 1.00 66.06 168 ILE A C 1
ATOM 1387 O O . ILE A 1 168 ? 9.033 -3.929 -1.029 1.00 66.06 168 ILE A O 1
ATOM 1391 N N . MET A 1 169 ? 7.785 -2.096 -0.646 1.00 63.12 169 MET A N 1
ATOM 1392 C CA . MET A 1 169 ? 6.701 -2.797 0.057 1.00 63.12 169 MET A CA 1
ATOM 1393 C C . MET A 1 169 ? 5.777 -3.582 -0.879 1.00 63.12 169 MET A C 1
ATOM 1395 O O . MET A 1 169 ? 5.441 -4.730 -0.598 1.00 63.12 169 MET A O 1
ATOM 1399 N N . GLU A 1 170 ? 5.377 -2.977 -1.996 1.00 59.31 170 GLU A N 1
ATOM 1400 C CA . GLU A 1 170 ? 4.617 -3.622 -3.063 1.00 59.31 170 GLU A CA 1
ATOM 1401 C C . GLU A 1 170 ? 5.503 -3.700 -4.308 1.00 59.31 170 GLU A C 1
ATOM 1403 O O . GLU A 1 170 ? 5.395 -2.841 -5.194 1.00 59.31 170 GLU A O 1
ATOM 1408 N N . PRO A 1 171 ? 6.383 -4.715 -4.410 1.00 50.47 171 PRO A N 1
ATOM 1409 C CA . PRO A 1 171 ? 7.218 -4.889 -5.582 1.00 50.47 171 PRO A CA 1
ATOM 1410 C C . PRO A 1 171 ? 6.326 -5.286 -6.749 1.00 50.47 171 PRO A C 1
ATOM 1412 O O . PRO A 1 171 ? 6.122 -6.467 -7.014 1.00 50.47 171 PRO A O 1
ATOM 1415 N N . ARG A 1 172 ? 5.766 -4.303 -7.457 1.00 47.88 172 ARG A N 1
ATOM 1416 C CA . ARG A 1 172 ? 5.071 -4.552 -8.715 1.00 47.88 172 ARG A CA 1
ATOM 1417 C C . ARG A 1 172 ? 6.057 -5.266 -9.621 1.00 47.88 172 ARG A C 1
ATOM 1419 O O . ARG A 1 172 ? 7.154 -4.764 -9.869 1.00 47.88 172 ARG A O 1
ATOM 1426 N N . LEU A 1 173 ? 5.670 -6.440 -10.111 1.00 39.50 173 LEU A N 1
ATOM 1427 C CA . LEU A 1 173 ? 6.387 -7.071 -11.206 1.00 39.50 173 LEU A CA 1
ATOM 1428 C C . LEU A 1 173 ? 6.331 -6.080 -12.374 1.00 39.50 173 LEU A C 1
ATOM 1430 O O . LEU A 1 173 ? 5.300 -5.949 -13.027 1.00 39.50 173 LEU A O 1
ATOM 1434 N N . LYS A 1 174 ? 7.427 -5.347 -12.594 1.00 48.59 174 LYS A N 1
ATOM 1435 C CA . LYS A 1 174 ? 7.657 -4.529 -13.787 1.00 48.59 174 LYS A CA 1
ATOM 1436 C C . LYS A 1 174 ? 7.783 -5.508 -14.955 1.00 48.59 174 LYS A C 1
ATOM 1438 O O . LYS A 1 174 ? 8.876 -5.946 -15.307 1.00 48.59 174 LYS A O 1
ATOM 1443 N N . THR A 1 175 ? 6.650 -5.976 -15.470 1.00 46.66 175 THR A N 1
ATOM 1444 C CA . THR A 1 175 ? 6.611 -6.950 -16.557 1.00 46.66 175 THR A CA 1
ATOM 1445 C C . THR A 1 175 ? 6.688 -6.218 -17.880 1.00 46.66 175 THR A C 1
ATOM 1447 O O . THR A 1 175 ? 5.839 -5.387 -18.187 1.00 46.66 175 THR A O 1
ATOM 1450 N N . CYS A 1 176 ? 7.686 -6.566 -18.678 1.00 55.75 176 CYS A N 1
ATOM 1451 C CA . CYS A 1 176 ? 7.661 -6.295 -20.102 1.00 55.75 176 CYS A CA 1
ATOM 1452 C C . CYS A 1 176 ? 6.908 -7.428 -20.797 1.00 55.75 176 CYS A C 1
ATOM 1454 O O . CYS A 1 176 ? 7.206 -8.602 -20.554 1.00 55.75 176 CYS A O 1
ATOM 1456 N N . GLY A 1 177 ? 5.939 -7.092 -21.641 1.00 49.88 177 GLY A N 1
ATOM 1457 C CA . GLY A 1 177 ? 5.090 -8.072 -22.308 1.00 49.88 177 GLY A CA 1
ATOM 1458 C C . GLY A 1 177 ? 4.762 -7.669 -23.736 1.00 49.88 177 GLY A C 1
ATOM 1459 O O . GLY A 1 177 ? 4.842 -6.500 -24.105 1.00 49.88 177 GLY A O 1
ATOM 1460 N N . PHE A 1 178 ? 4.390 -8.660 -24.541 1.00 46.47 178 PHE A N 1
ATOM 1461 C CA . PHE A 1 178 ? 3.751 -8.410 -25.826 1.00 46.47 178 PHE A CA 1
ATOM 1462 C C . PHE A 1 178 ? 2.253 -8.220 -25.588 1.00 46.47 178 PHE A C 1
ATOM 1464 O O . PHE A 1 178 ? 1.619 -9.064 -24.949 1.00 46.47 178 PHE A O 1
ATOM 1471 N N . THR A 1 179 ? 1.694 -7.117 -26.077 1.00 53.84 179 THR A N 1
ATOM 1472 C CA . THR A 1 179 ? 0.246 -6.904 -26.110 1.00 53.84 179 THR A CA 1
ATOM 1473 C C . THR A 1 179 ? -0.400 -7.860 -27.118 1.00 53.84 179 THR A C 1
ATOM 1475 O O . THR A 1 179 ? 0.282 -8.451 -27.959 1.00 53.84 179 THR A O 1
ATOM 1478 N N . GLU A 1 180 ? -1.725 -8.021 -27.066 1.00 44.28 180 GLU A N 1
ATOM 1479 C CA . GLU A 1 180 ? -2.468 -8.824 -28.057 1.00 44.28 180 GLU A CA 1
ATOM 1480 C C . GLU A 1 180 ? -2.284 -8.302 -29.497 1.00 44.28 180 GLU A C 1
ATOM 1482 O O . GLU A 1 180 ? -2.455 -9.046 -30.459 1.00 44.28 180 GLU A O 1
ATOM 1487 N N . GLU A 1 181 ? -1.854 -7.047 -29.641 1.00 66.25 181 GLU A N 1
ATOM 1488 C CA . GLU A 1 181 ? -1.528 -6.389 -30.909 1.00 66.25 181 GLU A CA 1
ATOM 1489 C C . GLU A 1 181 ? -0.078 -6.642 -31.371 1.00 66.25 181 GLU A C 1
ATOM 1491 O O . GLU A 1 181 ? 0.322 -6.190 -32.442 1.00 66.25 181 GLU A O 1
ATOM 1496 N N . GLY A 1 182 ? 0.724 -7.367 -30.583 1.00 58.38 182 GLY A N 1
ATOM 1497 C CA . GLY A 1 182 ? 2.124 -7.681 -30.881 1.00 58.38 182 GLY A CA 1
ATOM 1498 C C . GLY A 1 182 ? 3.119 -6.570 -30.531 1.00 58.38 182 GLY A C 1
ATOM 1499 O O . GLY A 1 182 ? 4.308 -6.709 -30.824 1.00 58.38 182 GLY A O 1
ATOM 1500 N N . ASN A 1 183 ? 2.672 -5.490 -29.885 1.00 59.25 183 ASN A N 1
ATOM 1501 C CA . ASN A 1 183 ? 3.549 -4.410 -29.439 1.00 59.25 183 ASN A CA 1
ATOM 1502 C C . ASN A 1 183 ? 4.216 -4.782 -28.111 1.00 59.25 183 ASN A C 1
ATOM 1504 O O . ASN A 1 183 ? 3.580 -5.328 -27.213 1.00 59.25 183 ASN A O 1
ATOM 1508 N N . PHE A 1 184 ? 5.513 -4.505 -27.991 1.00 61.22 184 PHE A N 1
ATOM 1509 C CA . PHE A 1 184 ? 6.267 -4.739 -26.763 1.00 61.22 184 PHE A CA 1
ATOM 1510 C C . PHE A 1 184 ? 6.171 -3.505 -25.864 1.00 61.22 184 PHE A C 1
ATOM 1512 O O . PHE A 1 184 ? 6.751 -2.466 -26.180 1.00 61.22 184 PHE A O 1
ATOM 1519 N N . GLU A 1 185 ? 5.448 -3.623 -24.752 1.00 60.59 185 GLU A N 1
ATOM 1520 C CA . GLU A 1 185 ? 5.296 -2.558 -23.759 1.00 60.59 185 GLU A CA 1
ATOM 1521 C C . GLU A 1 185 ? 5.964 -2.964 -22.441 1.00 60.59 185 GLU A C 1
ATOM 1523 O O . GLU A 1 185 ? 5.816 -4.088 -21.953 1.00 60.59 185 GLU A O 1
ATOM 1528 N N . CYS A 1 186 ? 6.729 -2.034 -21.872 1.00 59.56 186 CYS A N 1
ATOM 1529 C CA . CYS A 1 186 ? 7.340 -2.157 -20.554 1.00 59.56 186 CYS A CA 1
ATOM 1530 C C . CYS A 1 186 ? 6.846 -1.009 -19.674 1.00 59.56 186 CYS A C 1
ATOM 1532 O O . CYS A 1 186 ? 7.048 0.154 -20.025 1.00 59.56 186 CYS A O 1
ATOM 1534 N N . ASP A 1 187 ? 6.327 -1.330 -18.489 1.00 59.47 187 ASP A N 1
ATOM 1535 C CA . ASP A 1 187 ? 6.062 -0.364 -17.413 1.00 59.47 187 ASP A CA 1
ATOM 1536 C C . ASP A 1 187 ? 7.378 0.063 -16.725 1.00 59.47 187 ASP A C 1
ATOM 1538 O O . ASP A 1 187 ? 7.605 -0.172 -15.537 1.00 59.47 187 ASP A O 1
ATOM 1542 N N . MET A 1 188 ? 8.306 0.651 -17.489 1.00 62.09 188 MET A N 1
ATOM 1543 C CA . MET A 1 188 ? 9.554 1.221 -16.971 1.00 62.09 188 MET A CA 1
ATOM 1544 C C . MET A 1 188 ? 9.891 2.551 -17.654 1.00 62.09 188 MET A C 1
ATOM 1546 O O . MET A 1 188 ? 9.782 2.658 -18.878 1.00 62.09 188 MET A O 1
ATOM 1550 N N . PRO A 1 189 ? 10.365 3.565 -16.903 1.00 68.06 189 PRO A N 1
ATOM 1551 C CA . PRO A 1 189 ? 10.876 4.791 -17.501 1.00 68.06 189 PRO A CA 1
ATOM 1552 C C . PRO A 1 189 ? 12.112 4.488 -18.365 1.00 68.06 189 PRO A C 1
ATOM 1554 O O . PRO A 1 189 ? 12.961 3.671 -18.001 1.00 68.06 189 PRO A O 1
ATOM 1557 N N . LEU A 1 190 ? 12.255 5.189 -19.498 1.00 66.19 190 LEU A N 1
ATOM 1558 C CA . LEU A 1 190 ? 13.346 4.992 -20.472 1.00 66.19 190 LEU A CA 1
ATOM 1559 C C . LEU A 1 190 ? 14.748 4.991 -19.834 1.00 66.19 190 LEU A C 1
ATOM 1561 O O . LEU A 1 190 ? 15.630 4.261 -20.280 1.00 66.19 190 LEU A O 1
ATOM 1565 N N . ALA A 1 191 ? 14.955 5.773 -18.773 1.00 68.31 191 ALA A N 1
ATOM 1566 C CA . ALA A 1 191 ? 16.224 5.834 -18.051 1.00 68.31 191 ALA A CA 1
ATOM 1567 C C . ALA A 1 191 ? 16.588 4.507 -17.352 1.00 68.31 191 ALA A C 1
ATOM 1569 O O . ALA A 1 191 ? 17.741 4.075 -17.420 1.00 68.31 191 ALA A O 1
ATOM 1570 N N . GLU A 1 192 ? 15.613 3.830 -16.734 1.00 67.69 192 GLU A N 1
ATOM 1571 C CA . GLU A 1 192 ? 15.825 2.514 -16.118 1.00 67.69 192 GLU A CA 1
ATOM 1572 C C . GLU A 1 192 ? 16.076 1.457 -17.190 1.00 67.69 192 GLU A C 1
ATOM 1574 O O . GLU A 1 192 ? 17.015 0.673 -17.062 1.00 67.69 192 GLU A O 1
ATOM 1579 N N . PHE A 1 193 ? 15.331 1.489 -18.297 1.00 68.94 193 PHE A N 1
ATOM 1580 C CA . PHE A 1 193 ? 15.557 0.580 -19.421 1.00 68.94 193 PHE A CA 1
ATOM 1581 C C . PHE A 1 193 ? 16.986 0.691 -19.972 1.00 68.94 193 PHE A C 1
ATOM 1583 O O . PHE A 1 193 ? 17.673 -0.315 -20.152 1.00 68.94 193 PHE A O 1
ATOM 1590 N N . ILE A 1 194 ? 17.482 1.920 -20.159 1.00 71.88 194 ILE A N 1
ATOM 1591 C CA . ILE A 1 194 ? 18.853 2.162 -20.618 1.00 71.88 194 ILE A CA 1
ATOM 1592 C C . ILE A 1 194 ? 19.868 1.603 -19.617 1.00 71.88 194 ILE A C 1
ATOM 1594 O O . ILE A 1 194 ? 20.909 1.101 -20.037 1.00 71.88 194 ILE A O 1
ATOM 1598 N N . SER A 1 195 ? 19.597 1.628 -18.311 1.00 73.94 195 SER A N 1
ATOM 1599 C CA . SER A 1 195 ? 20.524 1.101 -17.301 1.00 73.94 195 SER A CA 1
ATOM 1600 C C . SER A 1 195 ? 20.771 -0.408 -17.453 1.00 73.94 195 SER A C 1
ATOM 1602 O O . SER A 1 195 ? 21.930 -0.825 -17.416 1.00 73.94 195 SER A O 1
ATOM 1604 N N . TYR A 1 196 ? 19.730 -1.185 -17.774 1.00 73.31 196 TYR A N 1
ATOM 1605 C CA . TYR A 1 196 ? 19.794 -2.642 -17.948 1.00 73.31 196 TYR A CA 1
ATOM 1606 C C . TYR A 1 196 ? 20.474 -3.098 -19.242 1.00 73.31 196 TYR A C 1
ATOM 1608 O O . TYR A 1 196 ? 20.899 -4.250 -19.337 1.00 73.31 196 TYR A O 1
ATOM 1616 N N . ILE A 1 197 ? 20.615 -2.218 -20.239 1.00 78.31 197 ILE A N 1
ATOM 1617 C CA . ILE A 1 197 ? 21.302 -2.572 -21.483 1.00 78.31 197 ILE A CA 1
ATOM 1618 C C . ILE A 1 197 ? 22.785 -2.874 -21.178 1.00 78.31 197 ILE A C 1
ATOM 1620 O O . ILE A 1 197 ? 23.480 -2.019 -20.605 1.00 78.31 197 ILE A O 1
ATOM 1624 N N . PRO A 1 198 ? 23.305 -4.049 -21.589 1.00 84.25 198 PRO A N 1
ATOM 1625 C CA . PRO A 1 198 ? 24.704 -4.412 -21.420 1.00 84.25 198 PRO A CA 1
ATOM 1626 C C . PRO A 1 198 ? 25.661 -3.350 -21.965 1.00 84.25 198 PRO A C 1
ATOM 1628 O O . PRO A 1 198 ? 25.444 -2.780 -23.037 1.00 84.25 198 PRO A O 1
ATOM 1631 N N . LEU A 1 199 ? 26.764 -3.117 -21.249 1.00 82.50 199 LEU A N 1
ATOM 1632 C CA . LEU A 1 199 ? 27.723 -2.059 -21.585 1.00 82.50 199 LEU A CA 1
ATOM 1633 C C . LEU A 1 199 ? 28.278 -2.193 -23.015 1.00 82.50 199 LEU A C 1
ATOM 1635 O O . LEU A 1 199 ? 28.478 -1.187 -23.686 1.00 82.50 199 LEU A O 1
ATOM 1639 N N . TRP A 1 200 ? 28.462 -3.424 -23.501 1.00 85.62 200 TRP A N 1
ATOM 1640 C CA . TRP A 1 200 ? 28.967 -3.700 -24.849 1.00 85.62 200 TRP A CA 1
ATOM 1641 C C . TRP A 1 200 ? 28.010 -3.248 -25.962 1.00 85.62 200 TRP A C 1
ATOM 1643 O O . TRP A 1 200 ? 28.462 -2.816 -27.018 1.00 85.62 200 TRP A O 1
ATOM 1653 N N . ILE A 1 201 ? 26.693 -3.288 -25.725 1.00 87.81 201 ILE A N 1
ATOM 1654 C CA . ILE A 1 201 ? 25.697 -2.779 -26.681 1.00 87.81 201 ILE A CA 1
ATOM 1655 C C . ILE A 1 201 ? 25.745 -1.253 -26.701 1.00 87.81 201 ILE A C 1
ATOM 1657 O O . ILE A 1 201 ? 25.730 -0.649 -27.772 1.00 87.81 201 ILE A O 1
ATOM 1661 N N . LYS A 1 202 ? 25.860 -0.621 -25.525 1.00 87.44 202 LYS A N 1
ATOM 1662 C CA . LYS A 1 202 ? 25.983 0.840 -25.406 1.00 87.44 202 LYS A CA 1
ATOM 1663 C C . LYS A 1 202 ? 27.220 1.350 -26.139 1.00 87.44 202 LYS A C 1
ATOM 1665 O O . LYS A 1 202 ? 27.120 2.291 -26.922 1.00 87.44 202 LYS A O 1
ATOM 1670 N N . THR A 1 203 ? 28.373 0.717 -25.925 1.00 88.75 203 THR A N 1
ATOM 1671 C CA . THR A 1 203 ? 29.619 1.112 -26.594 1.00 88.75 203 THR A CA 1
ATOM 1672 C C . THR A 1 203 ? 29.549 0.872 -28.099 1.00 88.75 203 THR A C 1
ATOM 1674 O O . THR A 1 203 ? 29.967 1.743 -28.858 1.00 88.75 203 THR A O 1
ATOM 1677 N N . ALA A 1 204 ? 28.960 -0.240 -28.548 1.00 91.38 204 ALA A N 1
ATOM 1678 C CA . ALA A 1 204 ? 28.758 -0.511 -29.969 1.00 91.38 204 ALA A CA 1
ATOM 1679 C C . ALA A 1 204 ? 27.850 0.532 -30.644 1.00 91.38 204 ALA A C 1
ATOM 1681 O O . ALA A 1 204 ? 28.180 1.015 -31.725 1.00 91.38 204 ALA A O 1
ATOM 1682 N N . LEU A 1 205 ? 26.749 0.934 -29.999 1.00 91.19 205 LEU A N 1
ATOM 1683 C CA . LEU A 1 205 ? 25.842 1.970 -30.509 1.00 91.19 205 LEU A CA 1
ATOM 1684 C C . LEU A 1 205 ? 26.535 3.329 -30.637 1.00 91.19 205 LEU A C 1
ATOM 1686 O O . LEU A 1 205 ? 26.414 3.984 -31.670 1.00 91.19 205 LEU A O 1
ATOM 1690 N N . VAL A 1 206 ? 27.301 3.730 -29.619 1.00 92.75 206 VAL A N 1
ATOM 1691 C CA . VAL A 1 206 ? 28.054 4.994 -29.634 1.00 92.75 206 VAL A CA 1
ATOM 1692 C C . VAL A 1 206 ? 29.141 4.982 -30.711 1.00 92.75 206 VAL A C 1
ATOM 1694 O O . VAL A 1 206 ? 29.299 5.973 -31.420 1.00 92.75 206 VAL A O 1
ATOM 1697 N N . LEU A 1 207 ? 29.858 3.866 -30.879 1.00 92.44 207 LEU A N 1
ATOM 1698 C CA . LEU A 1 207 ? 30.865 3.708 -31.934 1.00 92.44 207 LEU A CA 1
ATOM 1699 C C . LEU A 1 207 ? 30.248 3.709 -33.336 1.00 92.44 207 LEU A C 1
ATOM 1701 O O . LEU A 1 207 ? 30.807 4.288 -34.262 1.00 92.44 207 LEU A O 1
ATOM 1705 N N . CYS A 1 208 ? 29.081 3.089 -33.500 1.00 93.06 208 CYS A N 1
ATOM 1706 C CA . CYS A 1 208 ? 28.371 3.093 -34.772 1.00 93.06 208 CYS A CA 1
ATOM 1707 C C . CYS A 1 208 ? 27.886 4.509 -35.116 1.00 93.06 208 CYS A C 1
ATOM 1709 O O . CYS A 1 208 ? 28.101 4.994 -36.226 1.00 93.06 208 CYS A O 1
ATOM 1711 N N . PHE A 1 209 ? 27.318 5.220 -34.139 1.00 93.38 209 PHE A N 1
ATOM 1712 C CA . PHE A 1 209 ? 26.889 6.604 -34.316 1.00 93.38 209 PHE A CA 1
ATOM 1713 C C . PHE A 1 209 ? 28.066 7.535 -34.638 1.00 93.38 209 PHE A C 1
ATOM 1715 O O . PHE A 1 209 ? 27.977 8.342 -35.563 1.00 93.38 209 PHE A O 1
ATOM 1722 N N . SER A 1 210 ? 29.197 7.395 -33.939 1.00 92.19 210 SER A N 1
ATOM 1723 C CA . SER A 1 210 ? 30.389 8.202 -34.216 1.00 92.19 210 SER A CA 1
ATOM 1724 C C . SER A 1 210 ? 30.974 7.914 -35.600 1.00 92.19 210 SER A C 1
ATOM 1726 O O . SER A 1 210 ? 31.368 8.855 -36.287 1.00 92.19 210 SER A O 1
ATOM 1728 N N . ALA A 1 211 ? 30.958 6.659 -36.059 1.00 92.75 211 ALA A N 1
ATOM 1729 C CA . ALA A 1 211 ? 31.370 6.296 -37.413 1.00 92.75 211 ALA A CA 1
ATOM 1730 C C . ALA A 1 211 ? 30.461 6.923 -38.482 1.00 92.75 211 ALA A C 1
ATOM 1732 O O . ALA A 1 211 ? 30.960 7.468 -39.466 1.00 92.75 211 ALA A O 1
ATOM 1733 N N . VAL A 1 212 ? 29.138 6.915 -38.281 1.00 93.62 212 VAL A N 1
ATOM 1734 C CA . VAL A 1 212 ? 28.181 7.552 -39.205 1.00 93.62 212 VAL A CA 1
ATOM 1735 C C . VAL A 1 212 ? 28.411 9.060 -39.279 1.00 93.62 212 VAL A C 1
ATOM 1737 O O . VAL A 1 212 ? 28.509 9.613 -40.375 1.00 93.62 212 VAL A O 1
ATOM 1740 N N . VAL A 1 213 ? 28.557 9.725 -38.130 1.00 93.62 213 VAL A N 1
ATOM 1741 C CA . VAL A 1 213 ? 28.843 11.167 -38.073 1.00 93.62 213 VAL A CA 1
ATOM 1742 C C . VAL A 1 213 ? 30.188 11.480 -38.728 1.00 93.62 213 VAL A C 1
ATOM 1744 O O . VAL A 1 213 ? 30.287 12.424 -39.506 1.00 93.62 213 VAL A O 1
ATOM 1747 N N . PHE A 1 214 ? 31.216 10.669 -38.481 1.00 92.06 214 PHE A N 1
ATOM 1748 C CA . PHE A 1 214 ? 32.528 10.835 -39.098 1.00 92.06 214 PHE A CA 1
ATOM 1749 C C . PHE A 1 214 ? 32.469 10.704 -40.626 1.00 92.06 214 PHE A C 1
ATOM 1751 O O . PHE A 1 214 ? 32.986 11.565 -41.338 1.00 92.06 214 PHE A O 1
ATOM 1758 N N . CYS A 1 215 ? 31.773 9.689 -41.141 1.00 88.94 215 CYS A N 1
ATOM 1759 C CA . CYS A 1 215 ? 31.539 9.521 -42.574 1.00 88.94 215 CYS A CA 1
ATOM 1760 C C . CYS A 1 215 ? 30.772 10.709 -43.167 1.00 88.94 215 CYS A C 1
ATOM 1762 O O . CYS A 1 215 ? 31.135 11.204 -44.233 1.00 88.94 215 CYS A O 1
ATOM 1764 N N . PHE A 1 216 ? 29.753 11.212 -42.467 1.00 90.69 216 PHE A N 1
ATOM 1765 C CA . PHE A 1 216 ? 29.000 12.389 -42.895 1.00 90.69 216 PHE A CA 1
ATOM 1766 C C . PHE A 1 216 ? 29.878 13.650 -42.945 1.00 90.69 216 PHE A C 1
ATOM 1768 O O . PHE A 1 216 ? 29.850 14.388 -43.931 1.00 90.69 216 PHE A O 1
ATOM 1775 N N . CYS A 1 217 ? 30.732 13.859 -41.942 1.00 88.81 217 CYS A N 1
ATOM 1776 C CA . CYS A 1 217 ? 31.702 14.953 -41.914 1.00 88.81 217 CYS A CA 1
ATOM 1777 C C . CYS A 1 217 ? 32.735 14.849 -43.045 1.00 88.81 217 CYS A C 1
ATOM 1779 O O . CYS A 1 217 ? 33.056 15.864 -43.662 1.00 88.81 217 CYS A O 1
ATOM 1781 N N . ILE A 1 218 ? 33.227 13.645 -43.366 1.00 87.25 218 ILE A N 1
ATOM 1782 C CA . ILE A 1 218 ? 34.116 13.430 -44.520 1.00 87.25 218 ILE A CA 1
ATOM 1783 C C . ILE A 1 218 ? 33.389 13.750 -45.823 1.00 87.25 218 ILE A C 1
ATOM 1785 O O . ILE A 1 218 ? 33.944 14.448 -46.666 1.00 87.25 218 ILE A O 1
ATOM 1789 N N . MET A 1 219 ? 32.147 13.293 -45.989 1.00 84.75 219 MET A N 1
ATOM 1790 C CA . MET A 1 219 ? 31.355 13.572 -47.189 1.00 84.75 219 MET A CA 1
ATOM 1791 C C . MET A 1 219 ? 31.115 15.071 -47.374 1.00 84.75 219 MET A C 1
ATOM 1793 O O . MET A 1 219 ? 31.275 15.579 -48.483 1.00 84.75 219 MET A O 1
ATOM 1797 N N . LEU A 1 220 ? 30.814 15.798 -46.295 1.00 85.00 220 LEU A N 1
ATOM 1798 C CA . LEU A 1 220 ? 30.711 17.256 -46.323 1.00 85.00 220 LEU A CA 1
ATOM 1799 C C . LEU A 1 220 ? 32.054 17.920 -46.636 1.00 85.00 220 LEU A C 1
ATOM 1801 O O . LEU A 1 220 ? 32.106 18.797 -47.492 1.00 85.00 220 LEU A O 1
ATOM 1805 N N . ALA A 1 221 ? 33.152 17.490 -46.012 1.00 81.69 221 ALA A N 1
ATOM 1806 C CA . ALA A 1 221 ? 34.478 18.051 -46.265 1.00 81.69 221 ALA A CA 1
ATOM 1807 C C . ALA A 1 221 ? 34.945 17.808 -47.710 1.00 81.69 221 ALA A C 1
ATOM 1809 O O . ALA A 1 221 ? 35.468 18.719 -48.351 1.00 81.69 221 ALA A O 1
ATOM 1810 N N . CYS A 1 222 ? 34.724 16.608 -48.250 1.00 78.44 222 CYS A N 1
ATOM 1811 C CA . CYS A 1 222 ? 34.992 16.264 -49.645 1.00 78.44 222 CYS A CA 1
ATOM 1812 C C . CYS A 1 222 ? 34.067 17.024 -50.602 1.00 78.44 222 CYS A C 1
ATOM 1814 O O . CYS A 1 222 ? 34.537 17.510 -51.629 1.00 78.44 222 CYS A O 1
ATOM 1816 N N . GLY A 1 223 ? 32.785 17.174 -50.259 1.00 74.50 223 GLY A N 1
ATOM 1817 C CA . GLY A 1 223 ? 31.822 17.967 -51.022 1.00 74.50 223 GLY A CA 1
ATOM 1818 C C . GLY A 1 223 ? 32.234 19.435 -51.104 1.00 74.50 223 GLY A C 1
ATOM 1819 O O . GLY A 1 223 ? 32.348 19.980 -52.198 1.00 74.50 223 GLY A O 1
ATOM 1820 N N . ILE A 1 224 ? 32.566 20.048 -49.967 1.00 72.88 224 ILE A N 1
ATOM 1821 C CA . ILE A 1 224 ? 33.039 21.436 -49.889 1.00 72.88 224 ILE A CA 1
ATOM 1822 C C . ILE A 1 224 ? 34.369 21.597 -50.633 1.00 72.88 224 ILE A C 1
ATOM 1824 O O . ILE A 1 224 ? 34.525 22.554 -51.385 1.00 72.88 224 ILE A O 1
ATOM 1828 N N . ARG A 1 225 ? 35.310 20.647 -50.518 1.00 67.06 225 ARG A N 1
ATOM 1829 C CA . ARG A 1 225 ? 36.556 20.675 -51.309 1.00 67.06 225 ARG A CA 1
ATOM 1830 C C . ARG A 1 225 ? 36.282 20.679 -52.807 1.00 67.06 225 ARG A C 1
ATOM 1832 O O . ARG A 1 225 ? 36.912 21.448 -53.515 1.00 67.06 225 ARG A O 1
ATOM 1839 N N . ARG A 1 226 ? 35.329 19.872 -53.273 1.00 62.94 226 ARG A N 1
ATOM 1840 C CA . ARG A 1 226 ? 34.953 19.792 -54.690 1.00 62.94 226 ARG A CA 1
ATOM 1841 C C . ARG A 1 226 ? 34.275 21.070 -55.197 1.00 62.94 226 ARG A C 1
ATOM 1843 O O . ARG A 1 226 ? 34.395 21.379 -56.374 1.00 62.94 226 ARG A O 1
ATOM 1850 N N . PHE A 1 227 ? 33.609 21.819 -54.316 1.00 59.62 227 PHE A N 1
ATOM 1851 C CA . PHE A 1 227 ? 33.042 23.139 -54.620 1.00 59.62 227 PHE A CA 1
ATOM 1852 C C . PHE A 1 227 ? 34.063 24.287 -54.515 1.00 59.62 227 PHE A C 1
ATOM 1854 O O . PHE A 1 227 ? 33.923 25.287 -55.212 1.00 59.62 227 PHE A O 1
ATOM 1861 N N . CYS A 1 228 ? 35.093 24.157 -53.672 1.00 56.28 228 CYS A N 1
ATOM 1862 C CA . CYS A 1 228 ? 36.148 25.163 -53.495 1.00 56.28 228 CYS A CA 1
ATOM 1863 C C . CYS A 1 228 ? 37.393 24.927 -54.370 1.00 56.28 228 CYS A C 1
ATOM 1865 O O . CYS A 1 228 ? 38.293 25.771 -54.397 1.00 56.28 228 CYS A O 1
ATOM 1867 N N . GLU A 1 229 ? 37.486 23.797 -55.072 1.00 52.12 229 GLU A N 1
ATOM 1868 C CA . GLU A 1 229 ? 38.563 23.535 -56.021 1.00 52.12 229 GLU A CA 1
ATOM 1869 C C . GLU A 1 229 ? 38.292 24.317 -57.310 1.00 52.12 229 GLU A C 1
ATOM 1871 O O . GLU A 1 229 ? 37.557 23.895 -58.197 1.00 52.12 229 GLU A O 1
ATOM 1876 N N . ASN A 1 230 ? 38.872 25.518 -57.376 1.00 51.28 230 ASN A N 1
ATOM 1877 C CA . ASN A 1 230 ? 38.876 26.346 -58.575 1.00 51.28 230 ASN A CA 1
ATOM 1878 C C . ASN A 1 230 ? 39.381 25.507 -59.770 1.00 51.28 230 ASN A C 1
ATOM 1880 O O . ASN A 1 230 ? 40.525 25.044 -59.721 1.00 51.28 230 ASN A O 1
ATOM 1884 N N . PRO A 1 231 ? 38.609 25.357 -60.864 1.00 55.53 231 PRO A N 1
ATOM 1885 C CA . PRO A 1 231 ? 38.989 24.520 -62.009 1.00 55.53 231 PRO A CA 1
ATOM 1886 C C . PRO A 1 231 ? 40.253 25.006 -62.744 1.00 55.53 231 PRO A C 1
ATOM 1888 O O . PRO A 1 231 ? 40.791 24.292 -63.581 1.00 55.53 231 PRO A O 1
ATOM 1891 N N . ASN A 1 232 ? 40.767 26.194 -62.401 1.00 47.53 232 ASN A N 1
ATOM 1892 C CA . ASN A 1 232 ? 41.950 26.819 -62.998 1.00 47.53 232 ASN A CA 1
ATOM 1893 C C . ASN A 1 232 ? 43.208 26.770 -62.114 1.00 47.53 232 ASN A C 1
ATOM 1895 O O . ASN A 1 232 ? 44.091 27.621 -62.247 1.00 47.53 232 ASN A O 1
ATOM 1899 N N . ARG A 1 233 ? 43.329 25.815 -61.185 1.00 46.94 233 ARG A N 1
ATOM 1900 C CA . ARG A 1 233 ? 44.545 25.717 -60.367 1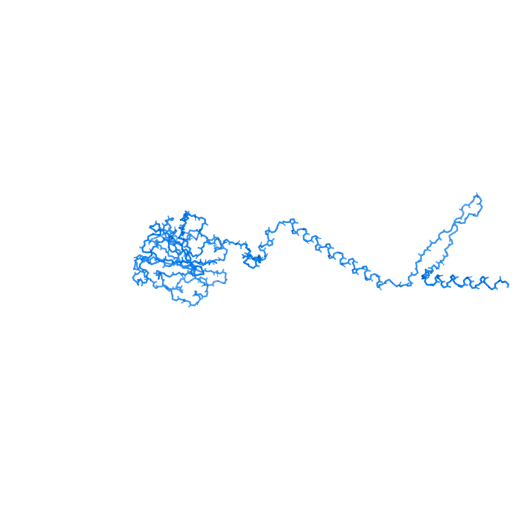.00 46.94 233 ARG A CA 1
ATOM 1901 C C . ARG A 1 233 ? 45.675 25.057 -61.164 1.00 46.94 233 ARG A C 1
ATOM 1903 O O . ARG A 1 233 ? 45.760 23.837 -61.266 1.00 46.94 233 ARG A O 1
ATOM 1910 N N . THR A 1 234 ? 46.564 25.875 -61.721 1.00 47.06 234 THR A N 1
ATOM 1911 C CA . THR A 1 234 ? 47.821 25.424 -62.332 1.00 47.06 234 THR A CA 1
ATOM 1912 C C . THR A 1 234 ? 48.668 24.699 -61.285 1.00 47.06 234 THR A C 1
ATOM 1914 O O . THR A 1 234 ? 49.086 25.306 -60.297 1.00 47.06 234 THR A O 1
ATOM 1917 N N . LYS A 1 235 ? 48.922 23.401 -61.482 1.00 49.34 235 LYS A N 1
ATOM 1918 C CA . LYS A 1 235 ? 49.891 22.652 -60.673 1.00 49.34 235 LYS A CA 1
ATOM 1919 C C . LYS A 1 235 ? 51.297 23.120 -61.036 1.00 49.34 235 LYS A C 1
ATOM 1921 O O . LYS A 1 235 ? 51.780 22.858 -62.135 1.00 49.34 235 LYS A O 1
ATOM 1926 N N . GLU A 1 236 ? 51.953 23.811 -60.112 1.00 47.53 236 GLU A N 1
ATOM 1927 C CA . GLU A 1 236 ? 53.371 24.137 -60.238 1.00 47.53 236 GLU A CA 1
ATOM 1928 C C . GLU A 1 236 ? 54.194 22.874 -59.951 1.00 47.53 236 GLU A C 1
ATOM 1930 O O . GLU A 1 236 ? 54.251 22.394 -58.822 1.00 47.53 236 GLU A O 1
ATOM 1935 N N . SER A 1 237 ? 54.812 22.309 -60.988 1.00 51.41 237 SER A N 1
ATOM 1936 C CA . SER A 1 237 ? 55.810 21.247 -60.848 1.00 51.41 237 SER A CA 1
ATOM 1937 C C . SER A 1 237 ? 57.170 21.789 -61.272 1.00 51.41 237 SER A C 1
ATOM 1939 O O . SER A 1 237 ? 57.347 22.156 -62.435 1.00 51.41 237 SER A O 1
ATOM 1941 N N . SER A 1 238 ? 58.133 21.837 -60.356 1.00 49.09 238 SER A N 1
ATOM 1942 C CA . SER A 1 238 ? 59.528 22.119 -60.689 1.00 49.09 238 SER A CA 1
ATOM 1943 C C . SER A 1 238 ? 60.191 20.845 -61.222 1.00 49.09 238 SER A C 1
ATOM 1945 O O . SER A 1 238 ? 60.167 19.800 -60.576 1.00 49.09 238 SER A O 1
ATOM 1947 N N . ILE A 1 239 ? 60.765 20.917 -62.422 1.00 52.41 239 ILE A N 1
ATOM 1948 C CA . ILE A 1 239 ? 61.536 19.821 -63.023 1.00 52.41 239 ILE A CA 1
ATOM 1949 C C . ILE A 1 239 ? 63.011 20.220 -62.955 1.00 52.41 239 ILE A C 1
ATOM 1951 O O . ILE A 1 239 ? 63.382 21.288 -63.439 1.00 52.41 239 ILE A O 1
ATOM 1955 N N . MET A 1 240 ? 63.838 19.389 -62.318 1.00 45.91 240 MET A N 1
ATOM 1956 C CA . MET A 1 240 ? 65.291 19.572 -62.267 1.00 45.91 240 MET A CA 1
ATOM 1957 C C . MET A 1 240 ? 65.929 18.921 -63.496 1.00 45.91 240 MET A C 1
ATOM 1959 O O . MET A 1 240 ? 65.745 17.726 -63.718 1.00 45.91 240 MET A O 1
ATOM 1963 N N . TYR A 1 241 ? 66.688 19.696 -64.270 1.00 47.66 241 TYR A N 1
ATOM 1964 C CA . TYR A 1 241 ? 67.500 19.189 -65.376 1.00 47.66 241 TYR A CA 1
ATOM 1965 C C . TYR A 1 241 ? 68.968 19.145 -64.950 1.00 47.66 241 TYR A C 1
ATOM 1967 O O . TYR A 1 241 ? 69.482 20.109 -64.385 1.00 47.66 241 TYR A O 1
ATOM 1975 N N . TYR A 1 242 ? 69.634 18.026 -65.224 1.00 49.34 242 TYR A N 1
ATOM 1976 C CA . TYR A 1 242 ? 71.075 17.876 -65.041 1.00 49.34 242 TYR A CA 1
ATOM 1977 C C . TYR A 1 242 ? 71.739 17.997 -66.412 1.00 49.34 242 TYR A C 1
ATOM 1979 O O . TYR A 1 242 ? 71.511 17.151 -67.276 1.00 49.34 242 TYR A O 1
ATOM 1987 N N . HIS A 1 243 ? 72.538 19.043 -66.621 1.00 49.66 243 HIS A N 1
ATOM 1988 C CA . HIS A 1 243 ? 73.413 19.135 -67.788 1.00 49.66 243 HIS A CA 1
ATOM 1989 C C . HIS A 1 243 ? 74.772 18.518 -67.451 1.00 49.66 243 HIS A C 1
ATOM 1991 O O . HIS A 1 243 ? 75.425 18.924 -66.493 1.00 49.66 243 HIS A O 1
ATOM 1997 N N . ASN A 1 244 ? 75.177 17.515 -68.232 1.00 48.53 244 ASN A N 1
ATOM 1998 C CA . ASN A 1 244 ? 76.521 16.945 -68.194 1.00 48.53 244 ASN A CA 1
ATOM 1999 C C . ASN A 1 244 ? 77.353 17.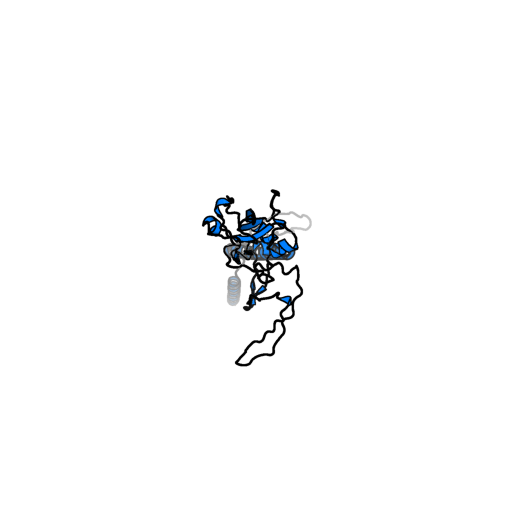591 -69.301 1.00 48.53 244 ASN A C 1
ATOM 2001 O O . ASN A 1 244 ? 77.439 17.057 -70.407 1.00 48.53 244 ASN A O 1
ATOM 2005 N N . ASP A 1 245 ? 77.981 18.719 -68.990 1.00 47.66 245 ASP A N 1
ATOM 2006 C CA . ASP A 1 245 ? 78.930 19.349 -69.899 1.00 47.66 245 ASP A CA 1
ATOM 2007 C C . ASP A 1 245 ? 80.358 18.884 -69.547 1.00 47.66 245 ASP A C 1
ATOM 2009 O O . ASP A 1 245 ? 81.033 19.432 -68.677 1.00 47.66 245 ASP A O 1
ATOM 2013 N N . SER A 1 246 ? 80.820 17.857 -70.276 1.00 49.59 246 SER A N 1
ATOM 2014 C CA . SER A 1 246 ? 82.192 17.299 -70.320 1.00 49.59 246 SER A CA 1
ATOM 2015 C C . SER A 1 246 ? 82.634 16.344 -69.180 1.00 49.59 246 SER A C 1
ATOM 2017 O O . SER A 1 246 ? 82.106 16.391 -68.070 1.00 49.59 246 SER A O 1
ATOM 2019 N N . PRO A 1 247 ? 83.599 15.427 -69.434 1.00 53.09 247 PRO A N 1
ATOM 2020 C CA . PRO A 1 247 ? 83.755 14.204 -68.644 1.00 53.09 247 PRO A CA 1
ATOM 2021 C C . PRO A 1 247 ? 84.543 14.346 -67.333 1.00 53.09 247 PRO A C 1
ATOM 2023 O O . PRO A 1 247 ? 84.839 13.320 -66.736 1.00 53.09 247 PRO A O 1
ATOM 2026 N N . ASN A 1 248 ? 84.901 15.549 -66.860 1.00 50.69 248 ASN A N 1
ATOM 2027 C CA . ASN A 1 248 ? 85.733 15.660 -65.648 1.00 50.69 248 ASN A CA 1
ATOM 2028 C C . ASN A 1 248 ? 85.459 16.842 -64.702 1.00 50.69 248 ASN A C 1
ATOM 2030 O O . ASN A 1 248 ? 86.248 17.075 -63.790 1.00 50.69 248 ASN A O 1
ATOM 2034 N N . THR A 1 249 ? 84.331 17.546 -64.825 1.00 45.97 249 THR A N 1
ATOM 2035 C CA . THR A 1 249 ? 83.928 18.555 -63.828 1.00 45.97 249 THR A CA 1
ATOM 2036 C C . THR A 1 249 ? 82.407 18.652 -63.725 1.00 45.97 249 THR A C 1
ATOM 2038 O O . THR A 1 249 ? 81.756 19.174 -64.623 1.00 45.97 249 THR A O 1
ATOM 2041 N N . THR A 1 250 ? 81.824 18.193 -62.616 1.00 45.69 250 THR A N 1
ATOM 2042 C CA . THR A 1 250 ? 80.409 18.431 -62.288 1.00 45.69 250 THR A CA 1
ATOM 2043 C C . THR A 1 250 ? 80.231 19.848 -61.744 1.00 45.69 250 THR A C 1
ATOM 2045 O O . THR A 1 250 ? 80.327 20.069 -60.537 1.00 45.69 250 THR A O 1
ATOM 2048 N N . SER A 1 251 ? 79.981 20.826 -62.616 1.00 46.56 251 SER A N 1
ATOM 2049 C CA . SER A 1 251 ? 79.501 22.145 -62.195 1.00 46.56 251 SER A CA 1
ATOM 2050 C C . SER A 1 251 ? 77.972 22.146 -62.138 1.00 46.56 251 SER A C 1
ATOM 2052 O O . SER A 1 251 ? 77.304 22.013 -63.160 1.00 46.56 251 SER A O 1
ATOM 2054 N N . THR A 1 252 ? 77.398 22.304 -60.946 1.00 46.31 252 THR A N 1
ATOM 2055 C CA . THR A 1 252 ? 75.946 22.424 -60.752 1.00 46.31 252 THR A CA 1
ATOM 2056 C C . THR A 1 252 ? 75.491 23.865 -60.965 1.00 46.31 252 THR A C 1
ATOM 2058 O O . THR A 1 252 ? 75.465 24.656 -60.020 1.00 46.31 252 THR A O 1
ATOM 2061 N N . THR A 1 253 ? 75.108 24.230 -62.184 1.00 46.69 253 THR A N 1
ATOM 2062 C CA . THR A 1 253 ? 74.410 25.495 -62.454 1.00 46.69 253 THR A CA 1
ATOM 2063 C C . THR A 1 253 ? 72.905 25.272 -62.339 1.00 46.69 253 THR A C 1
ATOM 2065 O O . THR A 1 253 ? 72.312 24.459 -63.044 1.00 46.69 253 THR A O 1
ATOM 2068 N N . ARG A 1 254 ? 72.278 25.959 -61.379 1.00 48.78 254 ARG A N 1
ATOM 2069 C CA . ARG A 1 254 ? 70.860 25.801 -61.035 1.00 48.78 254 ARG A CA 1
ATOM 2070 C C . ARG A 1 254 ? 70.023 26.776 -61.857 1.00 48.78 254 ARG A C 1
ATOM 2072 O O . ARG A 1 254 ? 69.849 27.922 -61.453 1.00 48.78 254 ARG A O 1
ATOM 2079 N N . GLU A 1 255 ? 69.509 26.336 -62.999 1.00 46.00 255 GLU A N 1
ATOM 2080 C CA . GLU A 1 255 ? 68.598 27.152 -63.803 1.00 46.00 255 GLU A CA 1
ATOM 2081 C C . GLU A 1 255 ? 67.140 26.831 -63.436 1.00 46.00 255 GLU A C 1
ATOM 2083 O O . GLU A 1 255 ? 66.639 25.730 -63.660 1.00 46.00 255 GLU A O 1
ATOM 2088 N N . TYR A 1 256 ? 66.450 27.791 -62.816 1.00 45.41 256 TYR A N 1
ATOM 2089 C CA . TYR A 1 256 ? 65.025 27.676 -62.518 1.00 45.41 256 TYR A CA 1
ATOM 2090 C C . TYR A 1 256 ? 64.226 28.254 -63.677 1.00 45.41 256 TYR A C 1
ATOM 2092 O O . TYR A 1 256 ? 64.117 29.473 -63.808 1.00 45.41 256 TYR A O 1
ATOM 2100 N N . ARG A 1 257 ? 63.611 27.401 -64.496 1.00 48.84 257 ARG A N 1
ATOM 2101 C CA . ARG A 1 257 ? 62.632 27.860 -65.484 1.00 48.84 257 ARG A CA 1
ATOM 2102 C C . ARG A 1 257 ? 61.226 27.487 -65.031 1.00 48.84 257 ARG A C 1
ATOM 2104 O O . ARG A 1 257 ? 60.919 26.316 -64.828 1.00 48.84 257 ARG A O 1
ATOM 2111 N N . LYS A 1 258 ? 60.369 28.498 -64.858 1.00 43.94 258 LYS A N 1
ATOM 2112 C CA . LYS A 1 258 ? 58.944 28.319 -64.556 1.00 43.94 258 LYS A CA 1
ATOM 2113 C C . LYS A 1 258 ? 58.266 27.742 -65.800 1.00 43.94 258 LYS A C 1
ATOM 2115 O O . LYS A 1 258 ? 58.066 28.458 -66.776 1.00 43.94 258 LYS A O 1
ATOM 2120 N N . VAL A 1 259 ? 57.963 26.446 -65.791 1.00 48.97 259 VAL A N 1
ATOM 2121 C CA . VAL A 1 259 ? 57.217 25.802 -66.878 1.00 48.97 259 VAL A CA 1
ATOM 2122 C C . VAL A 1 259 ? 55.752 25.728 -66.468 1.00 48.97 259 VAL A C 1
ATOM 2124 O O . VAL A 1 259 ? 55.373 24.942 -65.603 1.00 48.97 259 VAL A O 1
ATOM 2127 N N . GLU A 1 260 ? 54.919 26.566 -67.082 1.00 44.66 260 GLU A N 1
ATOM 2128 C CA . GLU A 1 260 ? 53.468 26.501 -66.916 1.00 44.66 260 GLU A CA 1
ATOM 2129 C C . GLU A 1 260 ? 52.918 25.280 -67.663 1.00 44.66 260 GLU A C 1
ATOM 2131 O O . GLU A 1 260 ? 52.746 25.295 -68.883 1.00 44.66 260 GLU A O 1
ATOM 2136 N N . ARG A 1 261 ? 52.625 24.196 -66.940 1.00 46.97 261 ARG A N 1
ATOM 2137 C CA . ARG A 1 261 ? 51.855 23.076 -67.493 1.00 46.97 261 ARG A CA 1
ATOM 2138 C C . ARG A 1 261 ? 50.366 23.381 -67.342 1.00 46.97 261 ARG A C 1
ATOM 2140 O O . ARG A 1 261 ? 49.788 23.187 -66.276 1.00 46.97 261 ARG A O 1
ATOM 2147 N N . ARG A 1 262 ? 49.732 23.858 -68.417 1.00 48.12 262 ARG A N 1
ATOM 2148 C CA . ARG A 1 262 ? 48.265 23.853 -68.518 1.00 48.12 262 ARG A CA 1
ATOM 2149 C C . ARG A 1 262 ? 47.814 22.411 -68.758 1.00 48.12 262 ARG A C 1
ATOM 2151 O O . ARG A 1 262 ? 48.133 21.830 -69.794 1.00 48.12 262 ARG A O 1
ATOM 2158 N N . GLU A 1 263 ? 47.123 21.814 -67.790 1.00 51.31 263 GLU A N 1
ATOM 2159 C CA . GLU A 1 263 ? 46.416 20.549 -68.008 1.00 51.31 263 GLU A CA 1
ATOM 2160 C C . GLU A 1 263 ? 45.215 20.846 -68.919 1.00 51.31 263 GLU A C 1
ATOM 2162 O O . GLU A 1 263 ? 44.264 21.508 -68.516 1.00 51.31 263 GLU A O 1
ATOM 2167 N N . PHE A 1 264 ? 45.292 20.418 -70.180 1.00 54.22 264 PHE A N 1
ATOM 2168 C CA . PHE A 1 264 ? 44.207 20.592 -71.146 1.00 54.22 264 PHE A CA 1
ATOM 2169 C C . PHE A 1 264 ? 43.066 19.610 -70.846 1.00 54.22 264 PHE A C 1
ATOM 2171 O O . PHE A 1 264 ? 43.302 18.404 -70.646 1.00 54.22 264 PHE A O 1
ATOM 2178 N N . SER A 1 265 ? 41.834 20.129 -70.861 1.00 60.72 265 SER A N 1
ATOM 2179 C CA . SER A 1 265 ? 40.601 19.339 -70.799 1.00 60.72 265 SER A CA 1
ATOM 2180 C C . SER A 1 265 ? 40.603 18.248 -71.878 1.00 60.72 265 SER A C 1
ATOM 2182 O O . SER A 1 265 ? 41.278 18.372 -72.902 1.00 60.72 265 SER A O 1
ATOM 2184 N N . ALA A 1 266 ? 39.860 17.157 -71.665 1.00 63.38 266 ALA A N 1
ATOM 2185 C CA . ALA A 1 266 ? 39.714 16.105 -72.675 1.00 63.38 266 ALA A CA 1
ATOM 2186 C C . ALA A 1 266 ? 39.203 16.674 -74.014 1.00 63.38 266 ALA A C 1
ATOM 2188 O O . ALA A 1 266 ? 39.725 16.310 -75.065 1.00 63.38 266 ALA A O 1
ATOM 2189 N N . ALA A 1 267 ? 38.288 17.649 -73.957 1.00 67.25 267 ALA A N 1
ATOM 2190 C CA . ALA A 1 267 ? 37.766 18.349 -75.130 1.00 67.25 267 ALA A CA 1
ATOM 2191 C C . ALA A 1 267 ? 38.837 19.195 -75.849 1.00 67.25 267 ALA A C 1
ATOM 2193 O O . ALA A 1 267 ? 38.920 19.181 -77.075 1.00 67.25 267 ALA A O 1
ATOM 2194 N N . ASP A 1 268 ? 39.709 19.874 -75.098 1.00 67.25 268 ASP A N 1
ATOM 2195 C CA . ASP A 1 268 ? 40.793 20.687 -75.670 1.00 67.25 268 ASP A CA 1
ATOM 2196 C C . ASP A 1 268 ? 41.871 19.820 -76.329 1.00 67.25 268 ASP A C 1
ATOM 2198 O O . ASP A 1 268 ? 42.464 20.200 -77.340 1.00 67.25 268 ASP A O 1
ATOM 2202 N N . ARG A 1 269 ? 42.131 18.633 -75.764 1.00 68.25 269 ARG A N 1
ATOM 2203 C CA . ARG A 1 269 ? 43.039 17.641 -76.354 1.00 68.25 269 ARG A CA 1
ATOM 2204 C C . ARG A 1 269 ? 42.516 17.144 -77.695 1.00 68.25 269 ARG A C 1
ATOM 2206 O O . ARG A 1 269 ? 43.286 17.061 -78.646 1.00 68.25 269 ARG A O 1
ATOM 2213 N N . GLU A 1 270 ? 41.223 16.858 -77.771 1.00 71.31 270 GLU A N 1
ATOM 2214 C CA . GLU A 1 270 ? 40.577 16.373 -78.988 1.00 71.31 270 GLU A CA 1
ATOM 2215 C C . GLU A 1 270 ? 40.540 17.449 -80.086 1.00 71.31 270 GLU A C 1
ATOM 2217 O O . GLU A 1 270 ? 40.898 17.176 -81.230 1.00 71.31 270 GLU A O 1
ATOM 2222 N N . ALA A 1 271 ? 40.226 18.700 -79.729 1.00 71.38 271 ALA A N 1
ATOM 2223 C CA . ALA A 1 271 ? 40.278 19.834 -80.656 1.00 71.38 271 ALA A CA 1
ATOM 2224 C C . ALA A 1 271 ? 41.692 20.066 -81.216 1.00 71.38 271 ALA A C 1
ATOM 2226 O O . ALA A 1 271 ? 41.866 20.379 -82.393 1.00 71.38 271 ALA A O 1
ATOM 2227 N N . ARG A 1 272 ? 42.723 19.865 -80.389 1.00 67.62 272 ARG A N 1
ATOM 2228 C CA . ARG A 1 272 ? 44.119 20.027 -80.801 1.00 67.62 272 ARG A CA 1
ATOM 2229 C C . ARG A 1 272 ? 44.627 18.877 -81.673 1.00 67.62 272 ARG A C 1
ATOM 2231 O O . ARG A 1 272 ? 45.459 19.125 -82.541 1.00 67.62 272 ARG A O 1
ATOM 2238 N N . MET A 1 273 ? 44.130 17.652 -81.472 1.00 68.44 273 MET A N 1
ATOM 2239 C CA . MET A 1 273 ? 44.413 16.540 -82.390 1.00 68.44 273 MET A CA 1
ATOM 2240 C C . MET A 1 273 ? 43.798 16.795 -83.768 1.00 68.44 273 MET A C 1
ATOM 2242 O O . MET A 1 273 ? 44.506 16.657 -84.760 1.00 68.44 273 MET A O 1
ATOM 2246 N N . ARG A 1 274 ? 42.553 17.294 -83.831 1.00 71.44 274 ARG A N 1
ATOM 2247 C CA . ARG A 1 274 ? 41.930 17.689 -85.108 1.00 71.44 274 ARG A CA 1
ATOM 2248 C C . ARG A 1 274 ? 42.706 18.795 -85.823 1.00 71.44 274 ARG A C 1
ATOM 2250 O O . ARG A 1 274 ? 42.921 18.712 -87.023 1.00 71.44 274 ARG A O 1
ATOM 2257 N N . PHE A 1 275 ? 43.194 19.794 -85.086 1.00 69.62 275 PHE A N 1
ATOM 2258 C CA . PHE A 1 275 ? 43.989 20.878 -85.673 1.00 69.62 275 PHE A CA 1
ATOM 2259 C C . PHE A 1 275 ? 45.328 20.391 -86.264 1.00 69.62 275 PHE A C 1
ATOM 2261 O O . PHE A 1 275 ? 45.800 20.924 -87.265 1.00 69.62 275 PHE A O 1
ATOM 2268 N N . MET A 1 276 ? 45.951 19.370 -85.660 1.00 65.19 276 MET A N 1
ATOM 2269 C CA . MET A 1 276 ? 47.169 18.751 -86.202 1.00 65.19 276 MET A CA 1
ATOM 2270 C C . MET A 1 276 ? 46.887 17.888 -87.441 1.00 65.19 276 MET A C 1
ATOM 2272 O O . MET A 1 276 ? 47.705 17.871 -88.357 1.00 65.19 276 MET A O 1
ATOM 2276 N N . GLU A 1 277 ? 45.737 17.209 -87.493 1.00 63.84 277 GLU A N 1
ATOM 2277 C CA . GLU A 1 277 ? 45.287 16.472 -88.685 1.00 63.84 277 GLU A CA 1
ATOM 2278 C C . GLU A 1 277 ? 44.918 17.403 -89.852 1.00 63.84 277 GLU A C 1
ATOM 2280 O O . GLU A 1 277 ? 45.173 17.074 -91.007 1.00 63.84 277 GLU A O 1
ATOM 2285 N N . GLU A 1 278 ? 44.373 18.592 -89.585 1.00 60.41 278 GLU A N 1
ATOM 2286 C CA . GLU A 1 278 ? 44.121 19.587 -90.638 1.00 60.41 278 GLU A CA 1
ATOM 2287 C C . GLU A 1 278 ? 45.417 20.203 -91.186 1.00 60.41 278 GLU A C 1
ATOM 2289 O O . GLU A 1 278 ? 45.518 20.446 -92.389 1.00 60.41 278 GLU A O 1
ATOM 2294 N N . GLN A 1 279 ? 46.439 20.412 -90.347 1.00 56.09 279 GLN A N 1
ATOM 2295 C CA . GLN A 1 279 ? 47.735 20.919 -90.816 1.00 56.09 279 GLN A CA 1
ATOM 2296 C C . GLN A 1 279 ? 48.500 19.915 -91.686 1.00 56.09 279 GLN A C 1
ATOM 2298 O O . GLN A 1 279 ? 49.180 20.341 -92.619 1.00 56.09 279 GLN A O 1
ATOM 2303 N N . SER A 1 280 ? 48.385 18.607 -91.433 1.00 54.28 280 SER A N 1
ATOM 2304 C CA . SER A 1 280 ? 49.063 17.597 -92.259 1.00 54.28 280 SER A CA 1
ATOM 2305 C C . SER A 1 280 ? 48.457 17.468 -93.662 1.00 54.28 280 SER A C 1
ATOM 2307 O O . SER A 1 280 ? 49.171 17.131 -94.604 1.00 54.28 280 SER A O 1
ATOM 2309 N N . ASN A 1 281 ? 47.178 17.815 -93.827 1.00 54.06 281 ASN A N 1
ATOM 2310 C CA . ASN A 1 281 ? 46.479 17.783 -95.115 1.00 54.06 281 ASN A CA 1
ATOM 2311 C C . ASN A 1 281 ? 46.726 19.018 -96.004 1.00 54.06 281 ASN A C 1
ATOM 2313 O O . ASN A 1 281 ? 46.309 19.021 -97.160 1.00 54.06 281 ASN A O 1
ATOM 2317 N N . HIS A 1 282 ? 47.412 20.053 -95.505 1.00 53.19 282 HIS A N 1
ATOM 2318 C CA . HIS A 1 282 ? 47.759 21.255 -96.279 1.00 53.19 282 HIS A CA 1
ATOM 2319 C C . HIS A 1 282 ? 49.230 21.335 -96.714 1.00 53.19 282 HIS A C 1
ATOM 2321 O O . HIS A 1 282 ? 49.643 22.327 -97.311 1.00 53.19 282 HIS A O 1
ATOM 2327 N N . THR A 1 283 ? 50.009 20.278 -96.485 1.00 50.22 283 THR A N 1
ATOM 2328 C CA . THR A 1 283 ? 51.340 20.093 -97.078 1.00 50.22 283 THR A CA 1
ATOM 2329 C C . THR A 1 283 ? 51.324 18.930 -98.067 1.00 50.22 283 THR A C 1
ATOM 2331 O O . THR A 1 283 ? 51.862 17.862 -97.780 1.00 50.22 283 THR A O 1
ATOM 2334 N N . VAL A 1 284 ? 50.692 19.154 -99.223 1.00 41.47 284 VAL A N 1
ATOM 2335 C CA . VAL A 1 284 ? 50.934 18.442 -100.491 1.00 41.47 284 VAL A CA 1
ATOM 2336 C C . VAL A 1 284 ? 50.973 19.478 -101.603 1.00 41.47 284 VAL A C 1
ATOM 2338 O O . VAL A 1 284 ? 50.047 20.318 -101.638 1.00 41.47 284 VAL A O 1
#

pLDDT: mean 71.46, std 16.48, range [34.22, 93.62]

Secondary structure (DSSP, 8-state):
--------SS-GGG---EE--EETTEEPPPEEPP-----GGGTT-S----SS--TTTT-GGG-EEE-GGGG-----TT--EEEEEEE--SS--PPP-GGG--BHHHHHHTT-SEEEEEEE-HHHHHTT--EEET---EETTEE-PPPS-TTT--EEEEEEE-HHHHHHHS-----EEE-TTS-EEESS-HHHHHHHS-HHHHHHHHHHHHHHHHHHHHHHHHHHHHHHS-TT-------------STT-----------------HHHHHHHHHHHHHHHTT--

InterPro domains:
  IPR051622 Receptor-type Tyrosine-protein Phosphatases [PTHR24051] (4-256)

Radius of gyration: 43.81 Å; chains: 1; bounding box: 111×58×126 Å

Organism: Ancylostoma caninum (NCBI:txid29170)